Protein AF-A0A9J7KEQ2-F1 (afdb_monomer_lite)

Secondary structure (DSSP, 8-state):
-----EETTEEEEEEE-SS-SEEEEEE-TT---S---S-SS-----SSSEEEEEE-TT-GGGGSEEEEEEEE-TTS-EEEEEEEE--SS-SEEES-SEEEE-TT--EEEEEEESS-TT--EEEEETTEE-GGG-S-SEEEE-S--GGG-EEEEEEETT-GGG---EEEEEEE-SS-TTEESTTS-EEPP---TT-EE-TTT--EEPPTTEESTTS-EE--

pLDDT: mean 79.12, std 17.25, range [32.72, 96.75]

Structure (mmCIF, N/CA/C/O backbone):
data_AF-A0A9J7KEQ2-F1
#
_entry.id   AF-A0A9J7KEQ2-F1
#
loop_
_atom_site.group_PDB
_atom_site.id
_atom_site.type_symbol
_atom_site.label_atom_id
_atom_site.label_alt_id
_atom_site.label_comp_id
_atom_site.label_asym_id
_atom_site.label_entity_id
_atom_site.label_seq_id
_atom_site.pdbx_PDB_ins_code
_atom_site.Cartn_x
_atom_site.Cartn_y
_atom_site.Cartn_z
_atom_site.occupancy
_atom_site.B_iso_or_equiv
_atom_site.auth_seq_id
_atom_site.auth_comp_id
_atom_site.auth_asym_id
_atom_site.auth_atom_id
_atom_site.pdbx_PDB_model_num
ATOM 1 N N . MET A 1 1 ? 16.804 2.401 -1.791 1.00 32.72 1 MET A N 1
ATOM 2 C CA . MET A 1 1 ? 16.324 1.378 -0.828 1.00 32.72 1 MET A CA 1
ATOM 3 C C . MET A 1 1 ? 15.745 2.111 0.371 1.00 32.72 1 MET A C 1
ATOM 5 O O . MET A 1 1 ? 16.488 2.842 1.000 1.00 32.72 1 MET A O 1
ATOM 9 N N . PHE A 1 2 ? 14.451 1.981 0.668 1.00 40.22 2 PHE A N 1
ATOM 10 C CA . PHE A 1 2 ? 13.822 2.678 1.800 1.00 40.22 2 PHE A CA 1
ATOM 11 C C . PHE A 1 2 ? 13.773 1.744 3.014 1.00 40.22 2 PHE A C 1
ATOM 13 O O . PHE A 1 2 ? 13.322 0.608 2.883 1.00 40.22 2 PHE A O 1
ATOM 20 N N . GLN A 1 3 ? 14.240 2.197 4.180 1.00 38.09 3 GLN A N 1
ATOM 21 C CA . GLN A 1 3 ? 14.295 1.380 5.396 1.00 38.09 3 GLN A CA 1
ATOM 22 C C . GLN A 1 3 ? 13.557 2.070 6.548 1.00 38.09 3 GLN A C 1
ATOM 24 O O . GLN A 1 3 ? 13.901 3.178 6.954 1.00 38.09 3 GLN A O 1
ATOM 29 N N . PHE A 1 4 ? 12.559 1.386 7.108 1.00 41.69 4 PHE A N 1
ATOM 30 C CA . PHE A 1 4 ? 11.863 1.803 8.325 1.00 41.69 4 PHE A CA 1
ATOM 31 C C . PHE A 1 4 ? 12.481 1.081 9.530 1.00 41.69 4 PHE A C 1
ATOM 33 O O . PHE A 1 4 ? 12.683 -0.128 9.475 1.00 41.69 4 PHE A O 1
ATOM 40 N N . SER A 1 5 ? 12.772 1.801 10.617 1.00 34.31 5 SER A N 1
ATOM 41 C CA . SER A 1 5 ? 13.297 1.226 11.865 1.00 34.31 5 SER A CA 1
ATOM 42 C C . SER A 1 5 ? 12.405 1.631 13.039 1.00 34.31 5 SER A C 1
ATOM 44 O O . SER A 1 5 ? 11.966 2.779 13.114 1.00 34.31 5 SER A O 1
ATOM 46 N N . VAL A 1 6 ? 12.101 0.685 13.930 1.00 39.41 6 VAL A N 1
ATOM 47 C CA . VAL A 1 6 ? 11.299 0.892 15.146 1.00 39.41 6 VAL A CA 1
ATOM 48 C C . VAL A 1 6 ? 12.217 0.682 16.348 1.00 39.41 6 VAL A C 1
ATOM 50 O O . VAL A 1 6 ? 12.905 -0.334 16.415 1.00 39.41 6 VAL A O 1
ATOM 53 N N . LYS A 1 7 ? 12.238 1.633 17.289 1.00 35.69 7 LYS A N 1
ATOM 54 C CA . LYS A 1 7 ? 12.936 1.509 18.577 1.00 35.69 7 LYS A CA 1
ATOM 55 C C . LYS A 1 7 ? 11.920 1.742 19.701 1.00 35.69 7 LYS A C 1
ATOM 57 O O . LYS A 1 7 ? 11.075 2.621 19.585 1.00 35.69 7 LYS A O 1
ATOM 62 N N . GLU A 1 8 ? 11.972 0.948 20.764 1.00 46.97 8 GLU A N 1
ATOM 63 C CA . GLU A 1 8 ? 10.872 0.734 21.730 1.00 46.97 8 GLU A CA 1
ATOM 64 C C . GLU A 1 8 ? 10.451 1.910 22.646 1.00 46.97 8 GLU A C 1
ATOM 66 O O . GLU A 1 8 ? 9.690 1.702 23.579 1.00 46.97 8 GLU A O 1
ATOM 71 N N . GLU A 1 9 ? 10.804 3.165 22.358 1.00 51.41 9 GLU A N 1
ATOM 72 C CA . GLU A 1 9 ? 10.204 4.337 23.042 1.00 51.41 9 GLU A CA 1
ATOM 73 C C . GLU A 1 9 ? 9.768 5.460 22.080 1.00 51.41 9 GLU A C 1
ATOM 75 O O . GLU A 1 9 ? 9.108 6.426 22.473 1.00 51.41 9 GLU A O 1
ATOM 80 N N . PHE A 1 10 ? 10.096 5.329 20.792 1.00 58.88 10 PHE A N 1
ATOM 81 C CA . PHE A 1 10 ? 9.801 6.302 19.744 1.00 58.88 10 PHE A CA 1
ATOM 82 C C . PHE A 1 10 ? 9.756 5.596 18.387 1.00 58.88 10 PHE A C 1
ATOM 84 O O . PHE A 1 10 ? 10.669 4.875 17.989 1.00 58.88 10 PHE A O 1
ATOM 91 N N . THR A 1 11 ? 8.689 5.823 17.625 1.00 68.56 11 THR A N 1
ATOM 92 C CA . THR A 1 11 ? 8.673 5.371 16.230 1.00 68.56 11 THR A CA 1
ATOM 93 C C . THR A 1 11 ? 9.403 6.402 15.384 1.00 68.56 11 THR A C 1
ATOM 95 O O . THR A 1 11 ? 9.176 7.601 15.537 1.00 68.56 11 THR A O 1
ATOM 98 N N . GLN A 1 12 ? 10.256 5.946 14.469 1.00 71.75 12 GLN A N 1
ATOM 99 C CA . GLN A 1 12 ? 10.884 6.809 13.477 1.00 71.75 12 GLN A CA 1
ATOM 100 C C . GLN A 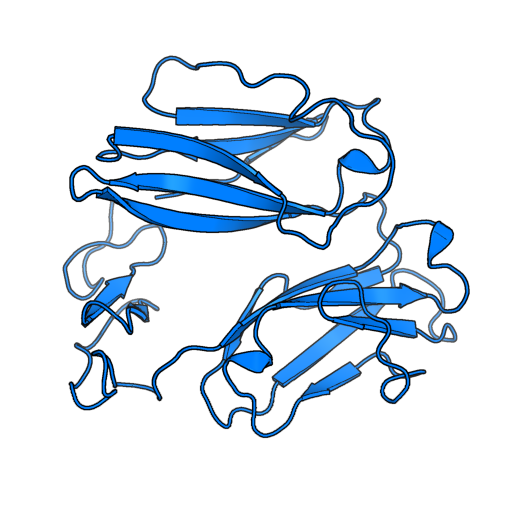1 12 ? 10.614 6.295 12.064 1.00 71.75 12 GLN A C 1
ATOM 102 O O . GLN A 1 12 ? 10.428 5.099 11.820 1.00 71.75 12 GLN A O 1
ATOM 107 N N . MET A 1 13 ? 10.578 7.218 11.115 1.00 74.94 13 MET A N 1
ATOM 108 C CA . MET A 1 13 ? 10.550 6.920 9.692 1.00 74.94 13 MET A CA 1
ATOM 109 C C . MET A 1 13 ? 11.746 7.589 9.043 1.00 74.94 13 MET A C 1
ATOM 111 O O . MET A 1 13 ? 11.893 8.803 9.137 1.00 74.94 13 MET A O 1
ATOM 115 N N . LYS A 1 14 ? 12.589 6.793 8.386 1.00 77.00 14 LYS A N 1
ATOM 116 C CA . LYS A 1 14 ? 13.761 7.275 7.665 1.00 77.00 14 LYS A CA 1
ATOM 117 C C . LYS A 1 14 ? 13.538 7.086 6.173 1.00 77.00 14 LYS A C 1
ATOM 119 O O . LYS A 1 14 ? 13.141 6.011 5.730 1.00 77.00 14 LYS A O 1
ATOM 124 N N . CYS A 1 15 ? 13.783 8.141 5.415 1.00 77.06 15 CYS A N 1
ATOM 125 C CA . CYS A 1 15 ? 13.775 8.113 3.968 1.00 77.06 15 CYS A CA 1
ATOM 126 C C . CYS A 1 15 ? 15.178 8.419 3.475 1.00 77.06 15 CYS A C 1
ATOM 128 O O . CYS A 1 15 ? 15.789 9.388 3.920 1.00 77.06 15 CYS A O 1
ATOM 130 N N . VAL A 1 16 ? 15.686 7.566 2.594 1.00 79.38 16 VAL A N 1
ATOM 131 C CA . VAL A 1 16 ? 17.030 7.678 2.033 1.00 79.38 16 VAL A CA 1
ATOM 132 C C . VAL A 1 16 ? 16.954 7.489 0.532 1.00 79.38 16 VAL A C 1
ATOM 134 O O . VAL A 1 16 ? 16.179 6.662 0.040 1.00 79.38 16 VAL A O 1
ATOM 137 N N . SER A 1 17 ? 17.786 8.233 -0.179 1.00 79.25 17 SER A N 1
ATOM 138 C CA . SER A 1 17 ? 18.029 8.035 -1.599 1.00 79.25 17 SER A CA 1
ATOM 139 C C . SER A 1 17 ? 19.526 8.128 -1.879 1.00 79.25 17 SER A C 1
ATOM 141 O O . SER A 1 17 ? 20.251 8.761 -1.120 1.00 79.25 17 SER A O 1
ATOM 143 N N . GLY A 1 18 ? 19.987 7.440 -2.923 1.00 76.12 18 GLY A N 1
ATOM 144 C CA . GLY A 1 18 ? 21.376 7.530 -3.387 1.00 76.12 18 GLY A CA 1
ATOM 145 C C . GLY A 1 18 ? 21.559 8.484 -4.568 1.00 76.12 18 GLY A C 1
ATOM 146 O O . GLY A 1 18 ? 22.688 8.782 -4.937 1.00 76.12 18 GLY A O 1
ATOM 147 N N . ASP A 1 19 ? 20.461 8.918 -5.183 1.00 81.44 19 ASP A N 1
ATOM 148 C CA . ASP A 1 19 ? 20.442 9.567 -6.495 1.00 81.44 19 ASP A CA 1
ATOM 149 C C . ASP A 1 19 ? 19.343 10.634 -6.645 1.00 81.44 19 ASP A C 1
ATOM 151 O O . ASP A 1 19 ? 19.315 11.344 -7.651 1.00 81.44 19 ASP A O 1
ATOM 155 N N . ALA A 1 20 ? 18.446 10.788 -5.666 1.00 82.38 20 ALA A N 1
ATOM 156 C CA . ALA A 1 20 ? 17.386 11.793 -5.724 1.00 82.38 20 ALA A CA 1
ATOM 157 C C . ALA A 1 20 ? 17.930 13.216 -5.534 1.00 82.38 20 ALA A C 1
ATOM 159 O O . ALA A 1 20 ? 18.766 13.475 -4.673 1.00 82.38 20 ALA A O 1
ATOM 160 N N . SER A 1 21 ? 17.381 14.162 -6.296 1.00 84.56 21 SER A N 1
ATOM 161 C CA . SER A 1 21 ? 17.665 15.595 -6.174 1.00 84.56 21 SER A CA 1
ATOM 162 C C . SER A 1 21 ? 17.003 16.227 -4.950 1.00 84.56 21 SER A C 1
ATOM 164 O O . SER A 1 21 ? 17.504 17.211 -4.412 1.00 84.56 21 SER A O 1
ATOM 166 N N . SER A 1 22 ? 15.867 15.688 -4.506 1.00 83.25 22 SER A N 1
ATOM 167 C CA . SER A 1 22 ? 15.229 16.103 -3.259 1.00 83.25 22 SER A CA 1
ATOM 168 C C . SER A 1 22 ? 14.407 14.977 -2.644 1.00 83.25 22 SER A C 1
ATOM 170 O O . SER A 1 22 ? 13.938 14.069 -3.333 1.00 83.25 22 SER A O 1
ATOM 172 N N . LEU A 1 23 ? 14.234 15.059 -1.326 1.00 81.94 23 LEU A N 1
ATOM 173 C CA . LEU A 1 23 ? 13.358 14.197 -0.544 1.00 81.94 23 LEU A CA 1
ATOM 174 C C . LEU A 1 23 ? 12.321 15.056 0.177 1.00 81.94 23 LEU A C 1
ATOM 176 O O . LEU A 1 23 ? 12.628 16.161 0.634 1.00 81.94 23 LEU A O 1
ATOM 180 N N . SER A 1 24 ? 11.104 14.541 0.304 1.00 79.12 24 SER A N 1
ATOM 181 C CA . SER A 1 24 ? 10.053 15.143 1.118 1.00 79.12 24 SER A CA 1
ATOM 182 C C . SER A 1 24 ? 9.246 14.078 1.850 1.00 79.12 24 SER A C 1
ATOM 184 O O . SER A 1 24 ? 9.139 12.933 1.410 1.00 79.12 24 SER A O 1
ATOM 186 N N . PHE A 1 25 ? 8.664 14.461 2.982 1.00 76.12 25 PHE A N 1
ATOM 187 C CA . PHE A 1 25 ? 7.713 13.639 3.721 1.00 76.12 25 PHE A CA 1
ATOM 188 C C . PHE A 1 25 ? 6.325 14.258 3.676 1.00 76.12 25 PHE A C 1
ATOM 190 O O . PHE A 1 25 ? 6.168 15.467 3.839 1.00 76.12 25 PHE A O 1
ATOM 197 N N . GLY A 1 26 ? 5.317 13.403 3.544 1.00 73.56 26 GLY A N 1
ATOM 198 C CA . GLY A 1 26 ? 3.918 13.791 3.612 1.00 73.56 26 GLY A CA 1
ATOM 199 C C . GLY A 1 26 ? 3.036 12.678 4.166 1.00 73.56 26 GLY A C 1
ATOM 200 O O . GLY A 1 26 ? 3.503 11.606 4.559 1.00 73.56 26 GLY A O 1
ATOM 201 N N . ALA A 1 27 ? 1.737 12.947 4.194 1.00 71.19 27 ALA A N 1
ATOM 202 C CA . ALA A 1 27 ? 0.689 11.979 4.491 1.00 71.19 27 ALA A CA 1
ATOM 203 C C . ALA A 1 27 ? -0.273 11.915 3.296 1.00 71.19 27 ALA A C 1
ATOM 205 O O . ALA A 1 27 ? -0.453 12.915 2.599 1.00 71.19 27 ALA A O 1
ATOM 206 N N . ASN A 1 28 ? -0.846 10.744 3.003 1.00 63.16 28 ASN A N 1
ATOM 207 C CA . ASN A 1 28 ? -1.820 10.632 1.909 1.00 63.16 28 ASN A CA 1
ATOM 208 C C . ASN A 1 28 ? -3.145 11.302 2.316 1.00 63.16 28 ASN A C 1
ATOM 210 O O . ASN A 1 28 ? -3.642 11.054 3.404 1.00 63.16 28 ASN A O 1
ATOM 214 N N . GLU A 1 29 ? -3.760 12.102 1.447 1.00 53.25 29 GLU A N 1
ATOM 215 C CA . GLU A 1 29 ? -5.170 12.507 1.597 1.00 53.25 29 GLU A CA 1
ATOM 216 C C . GLU A 1 29 ? -6.078 11.328 1.163 1.00 53.25 29 GLU A C 1
ATOM 218 O O . GLU A 1 29 ? -5.674 10.563 0.281 1.00 53.25 29 GLU A O 1
ATOM 223 N N . PRO A 1 30 ? -7.265 11.103 1.767 1.00 48.03 30 PRO A N 1
ATOM 224 C CA . PRO A 1 30 ? -8.036 11.991 2.640 1.00 48.03 30 PRO A CA 1
ATOM 225 C C . PRO A 1 30 ? -7.805 11.744 4.142 1.00 48.03 30 PRO A C 1
ATOM 227 O O . PRO A 1 30 ? -8.709 11.957 4.950 1.00 48.03 30 PRO A O 1
ATOM 230 N N . PHE A 1 31 ? -6.615 11.281 4.546 1.00 51.03 31 PHE A N 1
ATOM 231 C CA . PHE A 1 31 ? -6.252 11.085 5.955 1.00 51.03 31 PHE A CA 1
ATOM 232 C C . PHE A 1 31 ? -6.022 12.421 6.683 1.00 51.03 31 PHE A C 1
ATOM 234 O O . PHE A 1 31 ? -4.974 12.645 7.281 1.00 51.03 31 PHE A O 1
ATOM 241 N N . ARG A 1 32 ? -7.021 13.309 6.696 1.00 42.72 32 ARG A N 1
ATOM 242 C CA . ARG A 1 32 ? -7.172 14.281 7.779 1.00 42.72 32 ARG A CA 1
ATOM 243 C C . ARG A 1 32 ? -7.938 13.614 8.911 1.00 42.72 32 ARG A C 1
ATOM 245 O O . ARG A 1 32 ? -9.165 13.600 8.910 1.00 42.72 32 ARG A O 1
ATOM 252 N N . TYR A 1 33 ? -7.220 13.140 9.919 1.00 43.12 33 TYR A N 1
ATOM 253 C CA . TYR A 1 33 ? -7.768 13.127 11.275 1.00 43.12 33 TYR A CA 1
ATOM 254 C C . TYR A 1 33 ? -7.218 14.369 12.021 1.00 43.12 33 TYR A C 1
ATOM 256 O O . TYR A 1 33 ? -6.134 14.846 11.694 1.00 43.12 33 TYR A O 1
ATOM 264 N N . PRO A 1 34 ? -8.035 15.022 12.870 1.00 35.56 34 PRO A N 1
ATOM 265 C CA . PRO A 1 34 ? -8.140 16.483 12.941 1.00 35.56 34 PRO A CA 1
ATOM 266 C C . PRO A 1 34 ? -6.994 17.193 13.679 1.00 35.56 34 PRO A C 1
ATOM 268 O O . PRO A 1 34 ? -6.462 16.681 14.654 1.00 35.56 34 PRO A O 1
ATOM 271 N N . SER A 1 35 ? -6.736 18.432 13.233 1.00 32.91 35 SER A N 1
ATOM 272 C CA . SER A 1 35 ? -5.902 19.487 13.841 1.00 32.91 35 SER A CA 1
ATOM 273 C C . SER A 1 35 ? -4.402 19.221 13.996 1.00 32.91 35 SER A C 1
ATOM 275 O O . SER A 1 35 ? -3.856 19.397 15.079 1.00 32.91 35 SER A O 1
ATOM 277 N N . ALA A 1 36 ? -3.700 18.942 12.902 1.00 36.53 36 ALA A N 1
ATOM 278 C CA . ALA A 1 36 ? -2.275 19.241 12.832 1.00 36.53 36 ALA A CA 1
ATOM 279 C C . ALA A 1 36 ? -2.057 20.388 11.837 1.00 36.53 36 ALA A C 1
ATOM 281 O O . ALA A 1 36 ? -1.829 20.198 10.648 1.00 36.53 36 ALA A O 1
ATOM 282 N N . SER A 1 37 ? -2.112 21.615 12.351 1.00 36.22 37 SER A N 1
ATOM 283 C CA . SER A 1 37 ? -1.465 22.791 11.753 1.00 36.22 37 SER A CA 1
ATOM 284 C C . SER A 1 37 ? 0.069 22.688 11.773 1.00 36.22 37 SER A C 1
ATOM 286 O O . SER A 1 37 ? 0.763 23.636 11.415 1.00 36.22 37 SER A O 1
ATOM 288 N N . PHE A 1 38 ? 0.609 21.540 12.183 1.00 38.44 38 PHE A N 1
ATOM 289 C CA . PHE A 1 38 ? 2.027 21.278 12.306 1.00 38.44 38 PHE A CA 1
ATOM 290 C C . PHE A 1 38 ? 2.334 19.966 11.593 1.00 38.44 38 PHE A C 1
ATOM 292 O O . PHE A 1 38 ? 1.762 18.929 11.912 1.00 38.44 38 PHE A O 1
ATOM 299 N N . GLY A 1 39 ? 3.215 20.033 10.595 1.00 43.50 39 GLY A N 1
ATOM 300 C CA . GLY A 1 39 ? 3.776 18.860 9.934 1.00 43.50 39 GLY A CA 1
ATOM 301 C C . GLY A 1 39 ? 4.552 17.950 10.904 1.00 43.50 39 GLY A C 1
ATOM 302 O O . GLY A 1 39 ? 4.482 18.131 12.122 1.00 43.50 39 GLY A O 1
ATOM 303 N N . PRO A 1 40 ? 5.315 16.965 10.395 1.00 47.00 40 PRO A N 1
ATOM 304 C CA . PRO A 1 40 ? 6.148 16.098 11.231 1.00 47.00 40 PRO A CA 1
ATOM 305 C C . PRO A 1 40 ? 6.930 16.907 12.279 1.00 47.00 40 PRO A C 1
ATOM 307 O O . PRO A 1 40 ? 7.606 17.880 11.949 1.00 47.00 40 PRO A O 1
ATOM 310 N N . THR A 1 41 ? 6.819 16.508 13.550 1.00 51.31 41 THR A N 1
ATOM 311 C CA . THR A 1 41 ? 7.144 17.345 14.723 1.00 51.31 41 THR A CA 1
ATOM 312 C C . THR A 1 41 ? 8.625 17.747 14.813 1.00 51.31 41 THR A C 1
ATOM 314 O O . THR A 1 41 ? 8.964 18.690 15.521 1.00 51.31 41 THR A O 1
ATOM 317 N N . ALA A 1 42 ? 9.510 17.067 14.076 1.00 45.38 42 ALA A N 1
ATOM 318 C CA . ALA A 1 42 ? 10.834 17.564 13.706 1.00 45.38 42 ALA A CA 1
ATOM 319 C C . ALA A 1 42 ? 11.409 16.732 12.546 1.00 45.38 42 ALA A C 1
ATOM 321 O O . ALA A 1 42 ? 11.717 15.553 12.735 1.00 45.38 42 ALA A O 1
ATOM 322 N N . ILE A 1 43 ? 11.610 17.342 11.372 1.00 50.75 43 ILE A N 1
ATOM 323 C CA . ILE A 1 43 ? 12.508 16.792 10.345 1.00 50.75 43 ILE A CA 1
ATOM 324 C C . ILE A 1 43 ? 13.927 17.195 10.739 1.00 50.75 43 ILE A C 1
ATOM 326 O O . ILE A 1 43 ? 14.252 18.381 10.742 1.00 50.75 43 ILE A O 1
ATOM 330 N N . ARG A 1 44 ? 14.767 16.228 11.119 1.00 47.59 44 ARG A N 1
ATOM 331 C CA . ARG A 1 44 ? 16.180 16.486 11.437 1.00 47.59 44 ARG A CA 1
ATOM 332 C C . ARG A 1 44 ? 17.072 15.931 10.323 1.00 47.59 44 ARG A C 1
ATOM 334 O O . ARG A 1 44 ? 16.902 14.758 9.987 1.00 47.59 44 ARG A O 1
ATOM 341 N N . PRO A 1 45 ? 18.005 16.723 9.767 1.00 45.03 45 PRO A N 1
ATOM 342 C CA . PRO A 1 45 ? 19.046 16.182 8.904 1.00 45.03 45 PRO A CA 1
ATOM 343 C C . PRO A 1 45 ? 20.007 15.320 9.739 1.00 45.03 45 PRO A C 1
ATOM 345 O O . PRO A 1 45 ? 20.479 15.749 10.792 1.00 45.03 45 PRO A O 1
ATOM 348 N N . GLU A 1 46 ? 20.273 14.094 9.287 1.00 46.66 46 GLU A N 1
ATOM 349 C CA . GLU A 1 46 ? 21.407 13.279 9.746 1.00 46.66 46 GLU A CA 1
ATOM 350 C C . GLU A 1 46 ? 22.547 13.359 8.717 1.00 46.66 46 GLU A C 1
ATOM 352 O O . GLU A 1 46 ? 22.369 13.888 7.627 1.00 46.66 46 GLU A O 1
ATOM 357 N N . SER A 1 47 ? 23.727 12.842 9.062 1.00 39.25 47 SER A N 1
ATOM 358 C CA . SER A 1 47 ? 24.996 12.938 8.319 1.00 39.25 47 SER A CA 1
ATOM 359 C C . SER A 1 47 ? 25.069 12.202 6.958 1.00 39.25 47 SER A C 1
ATOM 361 O O . SER A 1 47 ? 26.165 11.878 6.510 1.00 39.25 47 SER A O 1
ATOM 363 N N . TRP A 1 48 ? 23.930 11.932 6.306 1.00 50.75 48 TRP A N 1
ATOM 364 C CA . TRP A 1 48 ? 23.786 11.259 5.000 1.00 50.75 48 TRP A CA 1
ATOM 365 C C . TRP A 1 48 ? 22.553 11.814 4.251 1.00 50.75 48 TRP A C 1
ATOM 367 O O . TRP A 1 48 ? 21.672 12.377 4.901 1.00 50.75 48 TRP A O 1
ATOM 377 N N . ASP A 1 49 ? 22.442 11.600 2.929 1.00 53.44 49 ASP A N 1
ATOM 378 C CA . ASP A 1 49 ? 21.369 12.115 2.042 1.00 53.44 49 ASP A CA 1
ATOM 379 C C . ASP A 1 49 ? 19.968 11.521 2.333 1.00 53.44 49 ASP A C 1
ATOM 381 O O . ASP A 1 49 ? 19.399 10.724 1.581 1.00 53.44 49 ASP A O 1
ATOM 385 N N . GLY A 1 50 ? 19.390 11.883 3.478 1.00 60.91 50 GLY A N 1
ATOM 386 C CA . GLY A 1 50 ? 18.097 11.394 3.937 1.00 60.91 50 GLY A CA 1
ATOM 387 C C . GLY A 1 50 ? 17.326 12.400 4.787 1.00 60.91 50 GLY A C 1
ATOM 388 O O . GLY A 1 50 ? 17.886 13.323 5.374 1.00 60.91 50 GLY A O 1
ATOM 389 N N . GLN A 1 51 ? 16.015 12.186 4.890 1.00 65.50 51 GLN A N 1
ATOM 390 C CA . GLN A 1 51 ? 15.141 12.891 5.830 1.00 65.50 51 GLN A CA 1
ATOM 391 C C . GLN A 1 51 ? 14.578 11.897 6.853 1.00 65.50 51 GLN A C 1
ATOM 393 O O . GLN A 1 51 ? 14.393 10.711 6.553 1.00 65.50 51 GLN A O 1
ATOM 398 N N . MET A 1 52 ? 14.279 12.370 8.063 1.00 66.81 52 MET A N 1
ATOM 399 C CA . MET A 1 52 ? 13.676 11.546 9.113 1.00 66.81 52 MET A CA 1
ATOM 400 C C . MET A 1 52 ? 12.495 12.228 9.787 1.00 66.81 52 MET A C 1
ATOM 402 O O . MET A 1 52 ? 12.527 13.430 10.025 1.00 66.81 52 MET A O 1
ATOM 406 N N . VAL A 1 53 ? 11.495 11.429 10.157 1.00 68.69 53 VAL A N 1
ATOM 407 C CA . VAL A 1 53 ? 10.330 11.834 10.950 1.00 68.69 53 VAL A CA 1
ATOM 408 C C . VAL A 1 53 ? 10.311 11.057 12.262 1.00 68.69 53 VAL A C 1
ATOM 410 O O . VAL A 1 53 ? 10.477 9.836 12.265 1.00 68.69 53 VAL A O 1
ATOM 413 N N . TRP A 1 54 ? 10.074 11.769 13.363 1.00 65.25 54 TRP A N 1
ATOM 414 C CA . TRP A 1 54 ? 10.009 11.222 14.718 1.00 65.25 54 TRP A CA 1
ATOM 415 C C . TRP A 1 54 ? 8.594 11.312 15.287 1.00 65.25 54 TRP A C 1
ATOM 417 O O . TRP A 1 54 ? 7.954 12.358 15.203 1.00 65.25 54 TRP A O 1
ATOM 427 N N . PHE A 1 55 ? 8.142 10.233 15.926 1.00 66.88 55 PHE A N 1
ATOM 428 C CA . PHE A 1 55 ? 6.877 10.164 16.653 1.00 66.88 55 PHE A CA 1
ATOM 429 C C . PHE A 1 55 ? 7.157 10.051 18.160 1.00 66.88 55 PHE A C 1
ATOM 431 O O . PHE A 1 55 ? 7.565 8.995 18.648 1.00 66.88 55 PHE A O 1
ATOM 438 N N . PHE A 1 56 ? 6.943 11.143 18.902 1.00 59.69 56 PHE A N 1
ATOM 439 C CA . PHE A 1 56 ? 7.223 11.233 20.344 1.00 59.69 56 PHE A CA 1
ATOM 440 C C . PHE A 1 56 ? 6.084 10.684 21.211 1.00 59.69 56 PHE A C 1
ATOM 442 O O . PHE A 1 56 ? 4.932 10.664 20.787 1.00 59.69 56 PHE A O 1
ATOM 449 N N . ALA A 1 57 ? 6.369 10.311 22.465 1.00 57.09 57 ALA A N 1
ATOM 450 C CA . ALA A 1 57 ? 5.387 9.765 23.411 1.00 57.09 57 ALA A CA 1
ATOM 451 C C . ALA A 1 57 ? 4.090 10.604 23.532 1.00 57.09 57 ALA A C 1
ATOM 453 O O . ALA A 1 57 ? 3.011 10.016 23.568 1.00 57.09 57 ALA A O 1
A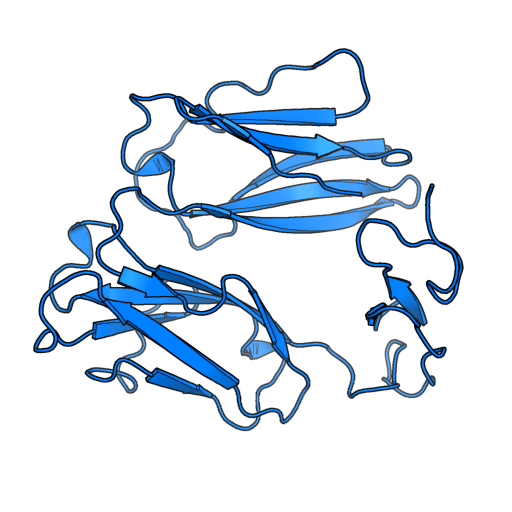TOM 454 N N . GLY A 1 58 ? 4.168 11.940 23.447 1.00 55.47 58 GLY A N 1
ATOM 455 C CA . GLY A 1 58 ? 3.023 12.862 23.535 1.00 55.47 58 GLY A CA 1
ATOM 456 C C . GLY A 1 58 ? 2.245 13.148 22.239 1.00 55.47 58 GLY A C 1
ATOM 457 O O . GLY A 1 58 ? 1.272 13.887 22.293 1.00 55.47 58 GLY A O 1
ATOM 458 N N . ALA A 1 59 ? 2.620 12.575 21.089 1.00 54.75 59 ALA A N 1
ATOM 459 C CA . ALA A 1 59 ? 1.988 12.873 19.791 1.00 54.75 59 ALA A CA 1
ATOM 460 C C . ALA A 1 59 ? 0.579 12.257 19.588 1.00 54.75 59 ALA A C 1
ATOM 462 O O . ALA A 1 59 ? 0.091 12.195 18.468 1.00 54.75 59 ALA A O 1
ATOM 463 N N . GLY A 1 60 ? -0.063 11.749 20.647 1.00 60.78 60 GLY A N 1
ATOM 464 C CA . GLY A 1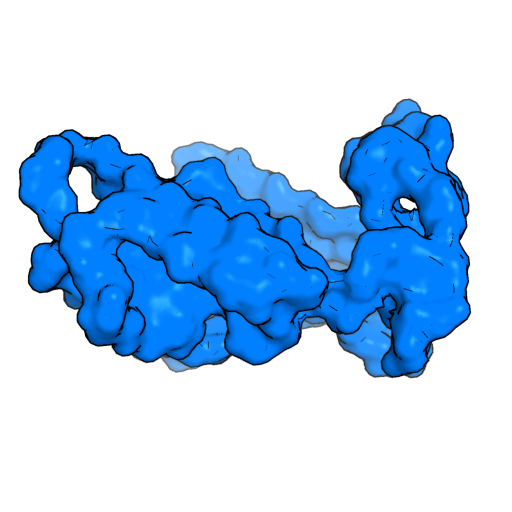 60 ? -1.461 11.296 20.612 1.00 60.78 60 GLY A CA 1
ATOM 465 C C . GLY A 1 60 ? -1.817 10.344 19.457 1.00 60.78 60 GLY A C 1
ATOM 466 O O . GLY A 1 60 ? -1.052 9.437 19.121 1.00 60.78 60 GLY A O 1
ATOM 467 N N . ALA A 1 61 ? -2.998 10.556 18.866 1.00 54.19 61 ALA A N 1
ATOM 468 C CA . ALA A 1 61 ? -3.498 9.803 17.712 1.00 54.19 61 ALA A CA 1
ATOM 469 C C . ALA A 1 61 ? -2.757 10.132 16.398 1.00 54.19 61 ALA A C 1
ATOM 471 O O . ALA A 1 61 ? -2.908 9.402 15.422 1.00 54.19 61 ALA A O 1
ATOM 472 N N . ASP A 1 62 ? -1.900 11.159 16.385 1.00 59.19 62 ASP A N 1
ATOM 473 C CA . ASP A 1 62 ? -1.158 11.626 15.200 1.00 59.19 62 ASP A CA 1
ATOM 474 C C . ASP A 1 62 ? -0.027 10.661 14.791 1.00 59.19 62 ASP A C 1
ATOM 476 O O . ASP A 1 62 ? 0.641 10.833 13.773 1.00 59.19 62 ASP A O 1
ATOM 480 N N . LYS A 1 63 ? 0.192 9.609 15.590 1.00 64.12 63 LYS A N 1
ATOM 481 C CA . LYS A 1 63 ? 1.124 8.507 15.308 1.00 64.12 63 LYS A CA 1
ATOM 482 C C . LYS A 1 63 ? 0.554 7.462 14.353 1.00 64.12 63 LYS A C 1
ATOM 484 O O . LYS A 1 63 ? 1.307 6.600 13.904 1.00 64.12 63 LYS A O 1
ATOM 489 N N . ALA A 1 64 ? -0.752 7.483 14.096 1.00 73.62 64 ALA A N 1
ATOM 490 C CA . ALA A 1 64 ? -1.425 6.512 13.247 1.00 73.62 64 ALA A CA 1
ATOM 491 C C . ALA A 1 64 ? -1.890 7.164 11.942 1.00 73.62 64 ALA A C 1
ATOM 493 O O . ALA A 1 64 ? -2.453 8.253 11.942 1.00 73.62 64 ALA A O 1
ATOM 494 N N . GLY A 1 65 ? -1.645 6.496 10.820 1.00 75.00 65 GLY A N 1
ATOM 495 C CA . GLY A 1 65 ? -1.980 7.008 9.499 1.00 75.00 65 GLY A CA 1
ATOM 496 C C . GLY A 1 65 ? -1.111 6.422 8.396 1.00 75.00 65 GLY A C 1
ATOM 497 O O . GLY A 1 65 ? -0.267 5.549 8.624 1.00 75.00 65 GLY A O 1
ATOM 498 N N . VAL A 1 66 ? -1.330 6.920 7.181 1.00 76.56 66 VAL A N 1
ATOM 499 C CA . VAL A 1 66 ? -0.537 6.566 6.003 1.00 76.56 66 VAL A CA 1
ATOM 500 C C . VAL A 1 66 ? 0.397 7.709 5.665 1.00 76.56 66 VAL A C 1
ATOM 502 O O . VAL A 1 66 ? -0.025 8.783 5.237 1.00 76.56 66 VAL A O 1
ATOM 505 N N . PHE A 1 67 ? 1.679 7.441 5.824 1.00 78.19 67 PHE A N 1
ATOM 506 C CA . PHE A 1 67 ? 2.752 8.383 5.574 1.00 78.19 67 PHE A CA 1
ATOM 507 C C . PHE A 1 67 ? 3.444 8.018 4.273 1.00 78.19 67 PHE A C 1
ATOM 509 O O . PHE A 1 67 ? 3.524 6.842 3.922 1.00 78.19 67 PHE A O 1
ATOM 516 N N . HIS A 1 68 ? 3.981 8.999 3.565 1.00 79.19 68 HIS A N 1
ATOM 517 C CA . HIS A 1 68 ? 4.810 8.759 2.397 1.00 79.19 68 HIS A CA 1
ATOM 518 C C . HIS A 1 68 ? 6.100 9.563 2.458 1.00 79.19 68 HIS A C 1
ATOM 520 O O . HIS A 1 68 ? 6.149 10.654 3.023 1.00 79.19 68 HIS A O 1
ATOM 526 N N . CYS A 1 69 ? 7.135 9.006 1.844 1.00 82.62 69 CYS A N 1
ATOM 527 C CA . CYS A 1 69 ? 8.269 9.778 1.381 1.00 82.62 69 CYS A CA 1
ATOM 528 C C . CYS A 1 69 ? 8.184 9.911 -0.136 1.00 82.62 69 CYS A C 1
ATOM 530 O O . CYS A 1 69 ? 7.927 8.914 -0.816 1.00 82.62 69 CYS A O 1
ATOM 532 N N . ALA A 1 70 ? 8.393 11.118 -0.647 1.00 84.25 70 ALA A N 1
ATOM 533 C CA . ALA A 1 70 ? 8.558 11.377 -2.065 1.00 84.25 70 ALA A CA 1
ATOM 534 C C . ALA A 1 70 ? 10.017 11.732 -2.362 1.00 84.25 70 ALA A C 1
ATOM 536 O O . ALA A 1 70 ? 10.655 12.465 -1.607 1.00 84.25 70 ALA A O 1
ATOM 537 N N . ALA A 1 71 ? 10.532 11.208 -3.464 1.00 87.19 71 ALA A N 1
ATOM 538 C CA . ALA A 1 71 ? 11.845 11.513 -3.997 1.00 87.19 71 ALA A CA 1
ATOM 539 C C . ALA A 1 71 ? 11.678 12.103 -5.396 1.00 87.19 71 ALA A C 1
ATOM 541 O O . ALA A 1 71 ? 11.001 11.504 -6.229 1.00 87.19 71 ALA A O 1
ATOM 542 N N . VAL A 1 72 ? 12.286 13.258 -5.659 1.00 88.50 72 VAL A N 1
ATOM 543 C CA . VAL A 1 72 ? 12.367 13.809 -7.016 1.00 88.50 72 VAL A CA 1
ATOM 544 C C . VAL A 1 72 ? 13.711 13.412 -7.600 1.00 88.50 72 VAL A C 1
ATOM 546 O O . VAL A 1 72 ? 14.757 13.783 -7.068 1.00 88.50 72 VAL A O 1
ATOM 549 N N . MET A 1 73 ? 13.684 12.636 -8.674 1.00 85.19 73 MET A N 1
ATOM 550 C CA . MET A 1 73 ? 14.874 12.184 -9.390 1.00 85.19 73 MET A CA 1
ATOM 551 C C . MET A 1 73 ? 15.446 13.314 -10.263 1.00 85.19 73 MET A C 1
ATOM 553 O O . MET A 1 73 ? 14.704 14.230 -10.623 1.00 85.19 73 MET A O 1
ATOM 557 N N . PRO A 1 74 ? 16.722 13.247 -10.692 1.00 85.56 74 PRO A N 1
ATOM 558 C CA . PRO A 1 74 ? 17.323 14.250 -11.580 1.00 85.56 74 PRO A CA 1
ATOM 559 C C . PRO A 1 74 ? 16.585 14.426 -12.914 1.00 85.56 74 PRO A C 1
ATOM 561 O O . PRO A 1 74 ? 16.655 15.484 -13.530 1.00 85.56 74 PRO A O 1
ATOM 564 N N . SER A 1 75 ? 15.839 13.404 -13.346 1.00 86.94 75 SER A N 1
ATOM 565 C CA . SER A 1 75 ? 14.948 13.452 -14.511 1.00 86.94 75 SER A CA 1
ATOM 566 C C . SER A 1 75 ? 13.693 14.315 -14.307 1.00 86.94 75 SER A C 1
ATOM 568 O O . SER A 1 75 ? 12.935 14.518 -15.251 1.00 86.94 75 SER A O 1
ATOM 570 N N . GLY A 1 76 ? 13.434 14.789 -13.085 1.00 85.69 76 GLY A N 1
ATOM 571 C CA . GLY A 1 76 ? 12.191 15.451 -12.684 1.00 85.69 76 GLY A CA 1
ATOM 572 C C . GLY A 1 76 ? 11.066 14.484 -12.300 1.00 85.69 76 GLY A C 1
ATOM 573 O O . GLY A 1 76 ? 10.005 14.931 -11.871 1.00 85.69 76 GLY A O 1
ATOM 574 N N . GLN A 1 77 ? 11.278 13.168 -12.422 1.00 84.12 77 GLN A N 1
ATOM 575 C CA . GLN A 1 77 ? 10.298 12.159 -12.023 1.00 84.12 77 GLN A CA 1
ATOM 576 C C . GLN A 1 77 ? 10.153 12.105 -10.498 1.00 84.12 77 GLN A C 1
ATOM 578 O O . GLN A 1 77 ? 11.144 12.002 -9.777 1.00 84.12 77 GLN A O 1
ATOM 583 N N . GLU A 1 78 ? 8.913 12.121 -10.007 1.00 85.00 78 GLU A N 1
ATOM 584 C CA . GLU A 1 78 ? 8.607 11.947 -8.586 1.00 85.00 78 GLU A CA 1
ATOM 585 C C . GLU A 1 78 ? 8.280 10.475 -8.281 1.00 85.00 78 GLU A C 1
ATOM 587 O O . GLU A 1 78 ? 7.405 9.878 -8.908 1.00 85.00 78 GLU A O 1
ATOM 592 N N . VAL A 1 79 ? 8.957 9.891 -7.292 1.00 83.44 79 VAL A N 1
ATOM 593 C CA . VAL A 1 79 ? 8.737 8.521 -6.808 1.00 83.44 79 VAL A CA 1
ATOM 594 C C . VAL A 1 79 ? 8.251 8.571 -5.366 1.00 83.44 79 VAL A C 1
ATOM 596 O O . VAL A 1 79 ? 8.881 9.208 -4.526 1.00 83.44 79 VAL A O 1
ATOM 599 N N . LYS A 1 80 ? 7.148 7.881 -5.051 1.00 82.31 80 LYS A N 1
ATOM 600 C CA . LYS A 1 80 ? 6.561 7.858 -3.700 1.00 82.31 80 LYS A CA 1
ATOM 601 C C . LYS A 1 80 ? 6.578 6.466 -3.094 1.00 82.31 80 LYS A C 1
ATOM 603 O O . LYS A 1 80 ? 6.107 5.508 -3.700 1.00 82.31 80 LYS A O 1
ATOM 608 N N . VAL A 1 81 ? 7.027 6.377 -1.846 1.00 81.06 81 VAL A N 1
ATOM 609 C CA . VAL A 1 81 ? 6.919 5.170 -1.022 1.00 81.06 81 VAL A CA 1
ATOM 610 C C . VAL A 1 81 ? 6.077 5.479 0.199 1.00 81.06 81 VAL A C 1
ATOM 612 O O . VAL A 1 81 ? 6.424 6.344 1.000 1.00 81.06 81 VAL A O 1
ATOM 615 N N . SER A 1 82 ? 4.964 4.763 0.340 1.00 78.94 82 SER A N 1
ATOM 616 C CA . SER A 1 82 ? 4.051 4.903 1.472 1.00 78.94 82 SER A CA 1
ATOM 617 C C . SER A 1 82 ? 4.253 3.797 2.503 1.00 78.94 82 SER A C 1
ATOM 619 O O . SER A 1 82 ? 4.581 2.662 2.164 1.00 78.94 82 SER A O 1
ATOM 621 N N . THR A 1 83 ? 4.001 4.116 3.765 1.00 78.81 83 THR A N 1
ATOM 622 C CA . THR A 1 83 ? 3.971 3.177 4.882 1.00 78.81 83 THR A CA 1
ATOM 623 C C . THR A 1 83 ? 2.812 3.506 5.810 1.00 78.81 83 THR A C 1
ATOM 625 O O . THR A 1 83 ? 2.307 4.628 5.831 1.00 78.81 83 THR A O 1
ATOM 628 N N . VAL A 1 84 ? 2.397 2.514 6.584 1.00 78.75 84 VAL A N 1
ATOM 629 C CA . VAL A 1 84 ? 1.287 2.617 7.525 1.00 78.75 84 VAL A CA 1
ATOM 630 C C . VAL A 1 84 ? 1.840 2.578 8.943 1.00 78.75 84 VAL A C 1
ATOM 632 O O . VAL A 1 84 ? 2.669 1.727 9.272 1.00 78.75 84 VAL A O 1
ATOM 635 N N . LYS A 1 85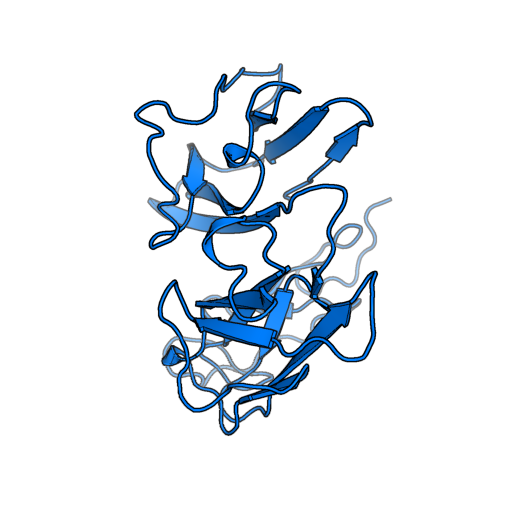 ? 1.358 3.478 9.797 1.00 78.44 85 LYS A N 1
ATOM 636 C CA . LYS A 1 85 ? 1.543 3.415 11.248 1.00 78.44 85 LYS A CA 1
ATOM 637 C C . LYS A 1 85 ? 0.184 3.293 11.919 1.00 78.44 85 LYS A C 1
ATOM 639 O O . LYS A 1 85 ? -0.792 3.870 11.452 1.00 78.44 85 LYS A O 1
ATOM 644 N N . MET A 1 86 ? 0.118 2.526 12.999 1.00 77.56 86 MET A N 1
ATOM 645 C CA . MET A 1 86 ? -1.105 2.304 13.772 1.00 77.56 86 MET A CA 1
ATOM 646 C C . MET A 1 86 ? -0.802 2.491 15.256 1.00 77.56 86 MET A C 1
ATOM 648 O O . MET A 1 86 ? 0.358 2.458 15.673 1.00 77.56 86 MET A O 1
ATOM 652 N N . THR A 1 87 ? -1.849 2.709 16.043 1.00 75.38 87 THR A N 1
ATOM 653 C CA . THR A 1 87 ? -1.765 2.840 17.498 1.00 75.38 87 THR A CA 1
ATOM 654 C C . THR A 1 87 ? -1.322 1.529 18.152 1.00 75.38 87 THR A C 1
ATOM 656 O O . THR A 1 87 ? -1.604 0.439 17.659 1.00 75.38 87 THR A O 1
ATOM 659 N N . GLN A 1 88 ? -0.634 1.628 19.291 1.00 74.06 88 GLN A N 1
ATOM 660 C CA . GLN A 1 88 ? -0.313 0.488 20.148 1.00 74.06 88 GLN A CA 1
ATOM 661 C C . GLN A 1 88 ? -0.743 0.821 21.590 1.00 74.06 88 GLN A C 1
ATOM 663 O O . GLN A 1 88 ? -0.380 1.897 22.071 1.00 74.06 88 GLN A O 1
ATOM 668 N N . PRO A 1 89 ? -1.499 -0.057 22.281 1.00 75.25 89 PRO A N 1
ATOM 669 C CA . PRO A 1 89 ? -2.027 -1.338 21.801 1.00 75.25 89 PRO A CA 1
ATOM 670 C C . PRO A 1 89 ? -3.163 -1.164 20.775 1.00 75.25 89 PRO A C 1
ATOM 672 O O . PRO A 1 89 ? -4.007 -0.282 20.914 1.00 75.25 89 PRO A O 1
ATOM 675 N N . ALA A 1 90 ? -3.195 -2.028 19.756 1.00 78.94 90 ALA A N 1
ATOM 676 C CA . ALA A 1 90 ? -4.266 -2.068 18.760 1.00 78.94 90 ALA A CA 1
ATOM 677 C C . ALA A 1 90 ? -5.291 -3.155 19.113 1.00 78.94 90 ALA A C 1
ATOM 679 O O . ALA A 1 90 ? -4.920 -4.303 19.372 1.00 78.94 90 ALA A O 1
ATOM 680 N N . THR A 1 91 ? -6.580 -2.808 19.087 1.00 85.06 91 THR A N 1
ATOM 681 C CA . THR A 1 91 ? -7.684 -3.776 19.243 1.00 85.06 91 THR A CA 1
ATOM 682 C C . THR A 1 91 ? -8.041 -4.441 17.915 1.00 85.06 91 THR A C 1
ATOM 684 O O . THR A 1 91 ? -8.474 -5.590 17.897 1.00 85.06 91 THR A O 1
ATOM 687 N N . VAL A 1 92 ? -7.817 -3.743 16.800 1.00 88.94 92 VAL A N 1
ATOM 688 C CA . VAL A 1 92 ? -8.039 -4.241 15.442 1.00 88.94 92 VAL A CA 1
ATOM 689 C C . VAL A 1 92 ? -6.748 -4.144 14.637 1.00 88.94 92 VAL A C 1
ATOM 691 O O . VAL A 1 92 ? -6.063 -3.125 14.666 1.00 88.94 92 VAL A O 1
ATOM 694 N N . LEU A 1 93 ? -6.402 -5.210 13.920 1.00 90.38 93 LEU A N 1
ATOM 695 C CA . LEU A 1 93 ? -5.193 -5.284 13.101 1.00 90.38 93 LEU A CA 1
ATOM 696 C C . LEU A 1 93 ? -5.508 -5.861 11.719 1.00 90.38 93 LEU A C 1
ATOM 698 O O . LEU A 1 93 ? -6.305 -6.796 11.611 1.00 90.38 93 LEU A O 1
ATOM 702 N N . PRO A 1 94 ? -4.884 -5.355 10.646 1.00 91.38 94 PRO A N 1
ATOM 703 C CA . PRO A 1 94 ? -4.983 -5.984 9.342 1.00 91.38 94 PRO A CA 1
ATOM 704 C C . PRO A 1 94 ? -4.089 -7.230 9.307 1.00 91.38 94 PRO A C 1
ATOM 706 O O . PRO A 1 94 ? -3.011 -7.256 9.900 1.00 91.38 94 PRO A O 1
ATOM 709 N N . LYS A 1 95 ? -4.484 -8.258 8.552 1.00 91.38 95 LYS A N 1
ATOM 710 C CA . LYS A 1 95 ? -3.588 -9.399 8.284 1.00 91.38 95 LYS A CA 1
ATOM 711 C C . LYS A 1 95 ? -2.376 -8.996 7.431 1.00 91.38 95 LYS A C 1
ATOM 713 O O . LYS A 1 95 ? -1.292 -9.544 7.604 1.00 91.38 95 LYS A O 1
ATOM 718 N N . HIS A 1 96 ? -2.570 -8.048 6.514 1.00 90.12 96 HIS A N 1
ATOM 719 C CA . HIS A 1 96 ? -1.536 -7.525 5.625 1.00 90.12 96 HIS A CA 1
ATOM 720 C C . HIS A 1 96 ? -1.613 -5.997 5.586 1.00 90.12 96 HIS A C 1
ATOM 722 O O . HIS A 1 96 ? -2.682 -5.437 5.364 1.00 90.12 96 HIS A O 1
ATOM 728 N N . PHE A 1 97 ? -0.474 -5.331 5.776 1.00 86.94 97 PHE A N 1
ATOM 729 C CA . PHE A 1 97 ? -0.370 -3.867 5.713 1.00 86.94 97 PHE A CA 1
ATOM 730 C C . PHE A 1 97 ? -0.409 -3.329 4.282 1.00 86.94 97 PHE A C 1
ATOM 732 O O . PHE A 1 97 ? -0.894 -2.225 4.048 1.00 86.94 97 PHE A O 1
ATOM 739 N N . THR A 1 98 ? 0.088 -4.123 3.334 1.00 87.81 98 THR A N 1
ATOM 740 C CA . THR A 1 98 ? 0.080 -3.824 1.903 1.00 87.81 98 THR A CA 1
ATOM 741 C C . THR A 1 98 ? -0.322 -5.083 1.152 1.00 87.81 98 THR A C 1
ATOM 743 O O . THR A 1 98 ? 0.212 -6.160 1.417 1.00 87.81 98 THR A O 1
ATOM 746 N N . ILE A 1 99 ? -1.252 -4.936 0.218 1.00 91.38 99 ILE A N 1
ATOM 747 C CA . ILE A 1 99 ? -1.678 -5.961 -0.727 1.00 91.38 99 ILE A CA 1
ATOM 748 C C . ILE A 1 99 ? -1.416 -5.400 -2.123 1.00 91.38 99 ILE A C 1
ATOM 750 O O . ILE A 1 99 ? -1.800 -4.267 -2.412 1.00 91.38 99 ILE A O 1
ATOM 754 N N . THR A 1 100 ? -0.768 -6.185 -2.975 1.00 90.31 100 THR A N 1
ATOM 755 C CA . THR A 1 100 ? -0.594 -5.862 -4.394 1.00 90.31 100 THR A CA 1
ATOM 756 C C . THR A 1 100 ? -1.474 -6.797 -5.205 1.00 90.31 100 THR A C 1
ATOM 758 O O . THR A 1 100 ? -1.414 -8.010 -5.011 1.00 90.31 100 THR A O 1
ATOM 761 N N . ALA A 1 101 ? -2.284 -6.229 -6.088 1.00 93.81 101 ALA A N 1
ATOM 762 C CA . ALA A 1 101 ? -3.208 -6.937 -6.955 1.00 93.81 101 ALA A CA 1
ATOM 763 C C . ALA A 1 101 ? -3.048 -6.483 -8.411 1.00 93.81 101 ALA A C 1
ATOM 765 O O . ALA A 1 101 ? -2.433 -5.451 -8.711 1.00 93.81 101 ALA A O 1
ATOM 766 N N . ARG A 1 102 ? -3.607 -7.281 -9.311 1.00 91.88 102 ARG A N 1
ATOM 767 C CA . ARG A 1 102 ? -3.677 -7.047 -10.750 1.00 91.88 102 ARG A CA 1
ATOM 768 C C . ARG A 1 102 ? -5.115 -6.785 -11.184 1.00 91.88 102 ARG A C 1
ATOM 770 O O . ARG A 1 102 ? -6.036 -7.193 -10.474 1.00 91.88 102 ARG A O 1
ATOM 777 N N . PRO A 1 103 ? -5.315 -6.136 -12.343 1.00 94.56 103 PRO A N 1
ATOM 778 C CA . PRO A 1 103 ? -6.639 -5.995 -12.922 1.00 94.56 103 PRO A CA 1
ATOM 779 C C . PRO A 1 103 ? -7.337 -7.359 -13.030 1.00 94.56 103 PRO A C 1
ATOM 781 O O . PRO A 1 103 ? -6.761 -8.301 -13.575 1.00 94.56 103 PRO A O 1
ATOM 784 N N . GLY A 1 104 ? -8.549 -7.469 -12.489 1.00 94.31 104 GLY A N 1
ATOM 785 C CA . GLY A 1 104 ? -9.343 -8.701 -12.495 1.00 94.31 104 GLY A CA 1
ATOM 786 C C . GLY A 1 104 ? -9.153 -9.628 -11.288 1.00 94.31 104 GLY A C 1
ATOM 787 O O . GLY A 1 104 ? -9.917 -10.581 -11.122 1.00 94.31 104 GLY A O 1
ATOM 788 N N . ASP A 1 105 ? -8.181 -9.360 -10.409 1.00 95.94 105 ASP A N 1
ATOM 789 C CA . ASP A 1 105 ? -7.980 -10.168 -9.204 1.00 95.94 105 ASP A CA 1
ATOM 790 C C . ASP A 1 105 ? -9.190 -10.084 -8.251 1.00 95.94 105 ASP A C 1
ATOM 792 O O . ASP A 1 105 ? -9.953 -9.118 -8.224 1.00 95.94 105 ASP A O 1
ATOM 796 N N . THR A 1 106 ? -9.340 -11.103 -7.401 1.00 96.75 106 THR A N 1
ATOM 797 C CA . THR A 1 106 ? -10.214 -11.042 -6.220 1.00 96.75 106 THR A CA 1
ATOM 798 C C . THR A 1 106 ? -9.359 -10.820 -4.978 1.00 96.75 106 THR A C 1
ATOM 800 O O . THR A 1 106 ? -8.482 -11.626 -4.664 1.00 96.75 106 THR A O 1
ATOM 803 N N . VAL A 1 107 ? -9.625 -9.743 -4.244 1.00 96.44 107 VAL A N 1
ATOM 804 C CA . VAL A 1 107 ? -8.838 -9.325 -3.079 1.00 96.44 107 VAL A CA 1
ATOM 805 C C . VAL A 1 107 ? -9.657 -9.472 -1.806 1.00 96.44 107 VAL A C 1
ATOM 807 O O . VAL A 1 107 ? -10.781 -8.993 -1.722 1.00 96.44 107 VAL A O 1
ATOM 810 N N . ASN A 1 108 ? -9.064 -10.087 -0.781 1.00 95.25 108 ASN A N 1
ATOM 811 C CA . ASN A 1 108 ? -9.671 -10.230 0.539 1.00 95.25 108 ASN A CA 1
ATOM 812 C C . ASN A 1 108 ? -8.873 -9.458 1.591 1.00 95.25 108 ASN A C 1
ATOM 814 O O . ASN A 1 108 ? -7.706 -9.765 1.849 1.00 95.25 108 ASN A O 1
ATOM 818 N N . PHE A 1 109 ? -9.524 -8.510 2.253 1.00 94.56 109 PHE A N 1
ATOM 819 C CA . PHE A 1 109 ? -8.999 -7.848 3.437 1.00 94.56 109 PHE A CA 1
ATOM 820 C C . PHE A 1 109 ? -9.487 -8.583 4.672 1.00 94.56 109 PHE A C 1
ATOM 822 O O . PHE A 1 109 ? -10.686 -8.779 4.845 1.00 94.56 109 PHE A O 1
ATOM 829 N N . TYR A 1 110 ? -8.556 -8.962 5.542 1.00 92.44 110 TYR A N 1
ATOM 830 C CA . TYR A 1 110 ? -8.853 -9.682 6.775 1.00 92.44 110 TYR A CA 1
ATOM 831 C C . TYR A 1 110 ? -8.527 -8.818 7.985 1.00 92.44 110 TYR A C 1
ATOM 833 O O . TYR A 1 110 ? -7.422 -8.270 8.074 1.00 92.44 110 TYR A O 1
ATOM 841 N N . THR A 1 111 ? -9.449 -8.792 8.942 1.00 91.12 111 THR A N 1
ATOM 842 C CA . THR A 1 111 ? -9.278 -8.107 10.224 1.00 91.12 111 THR A CA 1
ATOM 843 C C . THR A 1 111 ? -9.095 -9.111 11.349 1.00 91.12 111 THR A C 1
ATOM 845 O O . THR A 1 111 ? -9.894 -10.030 11.535 1.00 91.12 111 THR A O 1
ATOM 848 N N . GLN A 1 112 ? -8.037 -8.911 12.124 1.00 89.94 112 GLN A N 1
ATOM 849 C CA . GLN A 1 112 ? -7.751 -9.625 13.358 1.00 89.94 112 GLN A CA 1
ATOM 850 C C . GLN A 1 112 ? -8.204 -8.766 14.539 1.00 89.94 112 GLN A C 1
ATOM 852 O O . GLN A 1 112 ? -7.920 -7.569 14.578 1.00 89.94 112 GLN A O 1
ATOM 857 N N . LEU A 1 113 ? -8.911 -9.377 15.489 1.00 88.31 113 LEU A N 1
ATOM 858 C CA . LEU A 1 113 ? -9.363 -8.717 16.711 1.00 88.31 113 LEU A CA 1
ATOM 859 C C . LEU A 1 113 ? -8.529 -9.216 17.888 1.00 88.31 113 LEU A C 1
ATOM 861 O O . LEU A 1 113 ? -8.430 -10.422 18.107 1.00 88.31 113 LEU A O 1
ATOM 865 N N . ASN A 1 114 ? -7.966 -8.289 18.654 1.00 82.00 114 ASN A N 1
ATOM 866 C CA . ASN A 1 114 ? -7.288 -8.558 19.917 1.00 82.00 114 ASN A CA 1
ATOM 867 C C . ASN A 1 114 ? -8.260 -8.276 21.079 1.00 82.00 114 ASN A C 1
ATOM 869 O O . ASN A 1 114 ? -8.058 -7.361 21.876 1.00 82.00 114 ASN A O 1
ATOM 873 N N . GLY A 1 115 ? -9.391 -8.989 21.081 1.00 71.88 115 GLY A N 1
ATOM 874 C CA . GLY A 1 115 ? -10.555 -8.713 21.925 1.00 71.88 115 GLY A CA 1
ATOM 875 C C . GLY A 1 115 ? -11.684 -9.729 21.720 1.00 71.88 115 GLY A C 1
ATOM 876 O O . GLY A 1 115 ? -11.454 -10.844 21.252 1.00 71.88 115 GLY A O 1
ATOM 877 N N . SER A 1 116 ? -12.916 -9.359 22.075 1.00 72.38 116 SER A N 1
ATOM 878 C CA . SER A 1 116 ? -14.083 -10.245 21.960 1.00 72.38 116 SER A CA 1
ATOM 879 C C . SER A 1 116 ? -14.388 -10.623 20.505 1.00 72.38 116 SER A C 1
ATOM 881 O O . SER A 1 116 ? -14.419 -9.782 19.610 1.00 72.38 116 SER A O 1
ATOM 883 N N . PHE A 1 117 ? -14.703 -11.898 20.259 1.00 65.94 117 PHE A N 1
ATOM 884 C CA . PHE A 1 117 ? -15.054 -12.380 18.920 1.00 65.94 117 PHE A CA 1
ATOM 885 C C . PHE A 1 117 ? -16.431 -11.911 18.428 1.00 65.94 117 PHE A C 1
ATOM 887 O O . PHE A 1 117 ? -16.684 -12.032 17.228 1.00 65.94 117 PHE A O 1
ATOM 894 N N . ALA A 1 118 ? -17.288 -11.392 19.314 1.00 72.50 118 ALA A N 1
ATOM 895 C CA . ALA A 1 118 ? -18.658 -10.985 18.996 1.00 72.50 118 ALA A CA 1
ATOM 896 C C . ALA A 1 118 ? -18.772 -9.571 18.399 1.00 72.50 118 ALA A C 1
ATOM 898 O O . ALA A 1 118 ? -19.853 -9.193 17.956 1.00 72.50 118 ALA A O 1
ATOM 899 N N . GLU A 1 119 ? -17.693 -8.784 18.388 1.00 80.88 119 GLU A N 1
ATOM 900 C CA . GLU A 1 119 ? -17.742 -7.421 17.858 1.00 80.88 119 GLU A CA 1
ATOM 901 C C . GLU A 1 119 ? -17.860 -7.416 16.324 1.00 80.88 119 GLU A C 1
ATOM 903 O O . GLU A 1 119 ? -17.117 -8.107 15.612 1.00 80.88 119 GLU A O 1
ATOM 908 N N . SER A 1 120 ? -18.804 -6.621 15.815 1.00 88.06 120 SER A N 1
ATOM 909 C CA . SER A 1 120 ? -18.928 -6.292 14.398 1.00 88.06 120 SER A CA 1
ATOM 910 C C . SER A 1 120 ? -17.921 -5.211 14.010 1.00 88.06 120 SER A C 1
ATOM 912 O O . SER A 1 120 ? -17.491 -4.396 14.830 1.00 88.06 120 SER A O 1
ATOM 914 N N . VAL A 1 121 ? -17.548 -5.194 12.730 1.00 91.81 121 VAL A N 1
ATOM 915 C CA . VAL A 1 121 ? -16.636 -4.188 12.182 1.00 91.81 121 VAL A CA 1
ATOM 916 C C . VAL A 1 121 ? -17.264 -3.408 11.035 1.00 91.81 121 VAL A C 1
ATOM 918 O O . VAL A 1 121 ? -18.203 -3.858 10.368 1.00 91.81 121 VAL A O 1
ATOM 921 N N . ARG A 1 122 ? -16.708 -2.225 10.802 1.00 93.44 122 ARG A N 1
ATOM 922 C CA . ARG A 1 122 ? -17.037 -1.310 9.714 1.00 93.44 122 ARG A CA 1
ATOM 923 C C . ARG A 1 122 ? -15.791 -1.049 8.878 1.00 93.44 122 ARG A C 1
ATOM 925 O O . ARG A 1 122 ? -14.677 -1.055 9.400 1.00 93.44 122 ARG A O 1
ATOM 932 N N . TRP A 1 123 ? -16.002 -0.791 7.591 1.00 93.44 123 TRP A N 1
ATOM 933 C CA . TRP A 1 123 ? -14.936 -0.589 6.615 1.00 93.44 123 TRP A CA 1
ATOM 934 C C . TRP A 1 123 ? -15.006 0.800 5.986 1.00 93.44 123 TRP A C 1
ATOM 936 O O . TRP A 1 123 ? -16.095 1.299 5.694 1.00 93.44 123 TRP A O 1
ATOM 946 N N . LYS A 1 124 ? -13.845 1.402 5.725 1.00 91.19 124 LYS A N 1
ATOM 947 C CA . LYS A 1 124 ? -13.699 2.597 4.882 1.00 91.19 124 LYS A CA 1
ATOM 948 C C . LYS A 1 124 ? -12.734 2.327 3.736 1.00 91.19 124 LYS A C 1
ATOM 950 O O . LYS A 1 124 ? -11.785 1.568 3.900 1.00 91.19 124 LYS A O 1
ATOM 955 N N . LYS A 1 125 ? -12.954 3.001 2.609 1.00 91.31 125 LYS A N 1
ATOM 956 C CA . LYS A 1 125 ? -12.004 3.130 1.497 1.00 91.31 125 LYS A CA 1
ATOM 957 C C . LYS A 1 125 ? -11.731 4.610 1.312 1.00 91.31 125 LYS A C 1
ATOM 959 O O . LYS A 1 125 ? -12.673 5.369 1.097 1.00 91.31 125 LYS A O 1
ATOM 964 N N . ASN A 1 126 ? -10.467 5.013 1.414 1.00 86.69 126 ASN A N 1
ATOM 965 C CA . ASN A 1 126 ? -10.041 6.408 1.321 1.00 86.69 126 ASN A CA 1
ATOM 966 C C . ASN A 1 126 ? -10.941 7.312 2.189 1.00 86.69 126 ASN A C 1
ATOM 968 O O . ASN A 1 126 ? -11.599 8.213 1.681 1.00 86.69 126 ASN A O 1
ATOM 972 N N . GLY A 1 127 ? -11.071 7.002 3.483 1.00 85.06 127 GLY A N 1
ATOM 973 C CA . GLY A 1 127 ? -11.897 7.761 4.431 1.00 85.06 127 GLY A CA 1
ATOM 974 C C . GLY A 1 127 ? -13.421 7.624 4.273 1.00 85.06 127 GLY A C 1
ATOM 975 O O . GLY A 1 127 ? -14.156 7.988 5.192 1.00 85.06 127 GLY A O 1
ATOM 976 N N . VAL A 1 128 ? -13.920 7.064 3.166 1.00 88.19 128 VAL A N 1
ATOM 977 C CA . VAL A 1 128 ? -15.358 6.933 2.882 1.00 88.19 128 VAL A CA 1
A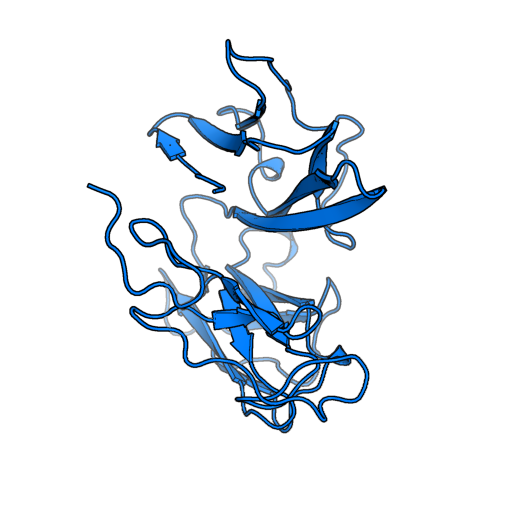TOM 978 C C . VAL A 1 128 ? -15.894 5.594 3.380 1.00 88.19 128 VAL A C 1
ATOM 980 O O . VAL A 1 128 ? -15.399 4.530 2.996 1.00 88.19 128 VAL A O 1
ATOM 983 N N . LEU A 1 129 ? -16.942 5.642 4.208 1.00 89.75 129 LEU A N 1
ATOM 984 C CA . LEU A 1 129 ? -17.588 4.464 4.789 1.00 89.75 129 LEU A CA 1
ATOM 985 C C . LEU A 1 129 ? -18.225 3.578 3.708 1.00 89.75 129 LEU A C 1
ATOM 987 O O . LEU A 1 129 ? -19.049 4.032 2.917 1.00 89.75 129 LEU A O 1
ATOM 991 N N . GLN A 1 130 ? -17.889 2.290 3.720 1.00 91.81 130 GLN A N 1
ATOM 992 C CA . GLN A 1 130 ? -18.431 1.293 2.800 1.00 91.81 130 GLN A CA 1
ATOM 993 C C . GLN A 1 130 ? -19.721 0.702 3.381 1.00 91.81 130 GLN A C 1
ATOM 995 O O . GLN A 1 130 ? -19.695 -0.251 4.160 1.00 91.81 130 GLN A O 1
ATOM 1000 N N . GLN A 1 131 ? -20.871 1.295 3.040 1.00 84.00 131 GLN A N 1
ATOM 1001 C CA . GLN A 1 131 ? -22.165 0.914 3.629 1.00 84.00 131 GLN A CA 1
ATOM 1002 C C . GLN A 1 131 ? -22.552 -0.547 3.352 1.00 84.00 131 GLN A C 1
ATOM 1004 O O . GLN A 1 131 ? -23.056 -1.219 4.250 1.00 84.00 131 GLN A O 1
ATOM 1009 N N . ASN A 1 132 ? -22.240 -1.050 2.155 1.00 79.31 132 ASN A N 1
ATOM 1010 C CA . ASN A 1 132 ? -22.597 -2.401 1.702 1.00 79.31 132 ASN A CA 1
ATOM 1011 C C . ASN A 1 132 ? -21.664 -3.505 2.228 1.00 79.31 132 ASN A C 1
ATOM 1013 O O . ASN A 1 132 ? -21.862 -4.672 1.913 1.00 79.31 132 ASN A O 1
ATOM 1017 N N . MET A 1 133 ? -20.637 -3.150 3.005 1.00 75.62 133 MET A N 1
ATOM 1018 C CA . MET A 1 133 ? -19.612 -4.080 3.501 1.00 75.62 133 MET A CA 1
ATOM 1019 C C . MET A 1 133 ? -19.613 -4.165 5.035 1.00 75.62 133 MET A C 1
ATOM 1021 O O . MET A 1 133 ? -18.597 -4.444 5.664 1.00 75.62 133 MET A O 1
ATOM 1025 N N . ALA A 1 134 ? -20.755 -3.885 5.661 1.00 70.75 134 ALA A N 1
ATOM 1026 C CA . ALA A 1 134 ? -20.914 -3.872 7.109 1.00 70.75 134 ALA A CA 1
ATOM 1027 C C . ALA A 1 134 ? -20.967 -5.274 7.740 1.00 70.75 134 ALA A C 1
ATOM 1029 O O . ALA A 1 134 ? -21.582 -6.184 7.192 1.00 70.75 134 ALA A O 1
ATOM 1030 N N . GLY A 1 135 ? -20.406 -5.423 8.946 1.00 66.75 135 GLY A N 1
ATOM 1031 C CA . GLY A 1 135 ? -20.682 -6.554 9.843 1.00 66.75 135 GLY A CA 1
ATOM 1032 C C . GLY A 1 135 ? -19.729 -7.748 9.732 1.00 66.75 135 GLY A C 1
ATOM 1033 O O . GLY A 1 135 ? -19.663 -8.548 10.663 1.00 66.75 135 GLY A O 1
ATOM 1034 N N . GLY A 1 136 ? -18.945 -7.854 8.655 1.00 81.50 136 GLY A N 1
ATOM 1035 C CA . GLY A 1 136 ? -17.989 -8.946 8.436 1.00 81.50 136 GLY A CA 1
ATOM 1036 C C . GLY A 1 136 ? -16.530 -8.560 8.699 1.00 81.50 136 GLY A C 1
ATOM 1037 O O . GLY A 1 136 ? -16.082 -7.489 8.299 1.00 81.50 136 GLY A O 1
ATOM 1038 N N . LYS A 1 137 ? -15.753 -9.473 9.303 1.00 89.44 137 LYS A N 1
ATOM 1039 C CA . LYS A 1 137 ? -14.286 -9.342 9.512 1.00 89.44 137 LYS A CA 1
ATOM 1040 C C . LYS A 1 137 ? -13.462 -9.553 8.236 1.00 89.44 137 LYS A C 1
ATOM 1042 O O . LYS A 1 137 ? -12.232 -9.509 8.278 1.00 89.44 137 LYS A O 1
ATOM 1047 N N . VAL A 1 138 ? -14.140 -9.830 7.125 1.00 92.12 138 VAL A N 1
ATOM 1048 C CA . VAL A 1 138 ? -13.548 -9.990 5.803 1.00 92.12 138 VAL A CA 1
ATOM 1049 C C . VAL A 1 138 ? -14.297 -9.086 4.842 1.00 92.12 138 VAL A C 1
ATOM 1051 O O . VAL A 1 138 ? -15.523 -9.139 4.776 1.00 92.12 138 VAL A O 1
ATOM 1054 N N . MET A 1 139 ? -13.551 -8.272 4.107 1.00 92.81 139 MET A N 1
ATOM 1055 C CA . MET A 1 139 ? -14.061 -7.493 2.987 1.00 92.81 139 MET A CA 1
ATOM 1056 C C . MET A 1 139 ? -13.457 -8.048 1.702 1.00 92.81 139 MET A C 1
ATOM 1058 O O . MET A 1 139 ? -12.235 -8.147 1.587 1.00 92.81 139 MET A O 1
ATOM 1062 N N . THR A 1 140 ? -14.312 -8.398 0.745 1.00 93.81 140 THR A N 1
ATOM 1063 C CA . THR A 1 140 ? -13.907 -8.974 -0.540 1.00 93.81 140 THR A CA 1
ATOM 1064 C C . THR A 1 140 ? -14.201 -7.995 -1.665 1.00 93.81 140 THR A C 1
ATOM 1066 O O . THR A 1 140 ? -15.323 -7.503 -1.785 1.00 93.81 140 THR A O 1
ATOM 1069 N N . LEU A 1 141 ? -13.195 -7.732 -2.491 1.00 94.94 141 LEU A N 1
ATOM 1070 C CA . LEU A 1 141 ? -13.327 -7.035 -3.763 1.00 94.94 141 LEU A CA 1
ATOM 1071 C C . LEU A 1 141 ? -13.171 -8.055 -4.885 1.00 94.94 141 LEU A C 1
ATOM 1073 O O . LEU A 1 141 ? -12.270 -8.890 -4.828 1.00 94.94 141 LEU A O 1
ATOM 1077 N N . TYR A 1 142 ? -14.030 -7.971 -5.889 1.00 94.75 142 TYR A N 1
ATOM 1078 C CA . TYR A 1 142 ? -13.993 -8.819 -7.075 1.00 94.75 142 TYR A CA 1
ATOM 1079 C C . TYR A 1 142 ? -13.635 -7.969 -8.281 1.00 94.75 142 TYR A C 1
ATOM 1081 O O . TYR A 1 142 ? -14.008 -6.797 -8.303 1.00 94.75 142 TYR A O 1
ATOM 1089 N N . ASP A 1 143 ? -12.974 -8.580 -9.265 1.00 95.12 143 ASP A N 1
ATOM 1090 C CA . ASP A 1 143 ? -12.634 -7.933 -10.535 1.00 95.12 143 ASP A CA 1
ATOM 1091 C C . ASP A 1 143 ? -11.955 -6.569 -10.316 1.00 95.12 143 ASP A C 1
ATOM 1093 O O . ASP A 1 143 ? -12.396 -5.537 -10.820 1.00 95.12 143 ASP A O 1
ATOM 1097 N N . VAL A 1 144 ? -10.932 -6.545 -9.449 1.00 96.12 144 VAL A N 1
ATOM 1098 C CA . VAL A 1 144 ? -10.358 -5.274 -8.988 1.00 96.12 144 VAL A CA 1
ATOM 1099 C C . VAL A 1 144 ? -9.748 -4.496 -10.147 1.00 96.12 144 VAL A C 1
ATOM 1101 O O . VAL A 1 144 ? -9.057 -5.060 -10.990 1.00 96.12 144 VAL A O 1
ATOM 1104 N N . GLY A 1 145 ? -9.960 -3.183 -10.164 1.00 95.38 145 GLY A N 1
ATOM 1105 C CA . GLY A 1 145 ? -9.348 -2.265 -11.126 1.00 95.38 145 GLY A CA 1
ATOM 1106 C C . GLY A 1 145 ? -8.489 -1.200 -10.446 1.00 95.38 145 GLY A C 1
ATOM 1107 O O . GLY A 1 145 ? -8.429 -1.108 -9.222 1.00 95.38 145 GLY A O 1
ATOM 1108 N N . GLN A 1 146 ? -7.840 -0.330 -11.227 1.00 92.88 146 GLN A N 1
ATOM 1109 C CA . GLN A 1 146 ? -7.031 0.766 -10.667 1.00 92.88 146 GLN A CA 1
ATOM 1110 C C . GLN A 1 146 ? -7.806 1.668 -9.698 1.00 92.88 146 GLN A C 1
ATOM 1112 O O . GLN A 1 146 ? -7.246 2.158 -8.720 1.00 92.88 146 GLN A O 1
ATOM 1117 N N . SER A 1 147 ? -9.105 1.854 -9.933 1.00 94.12 147 SER A N 1
ATOM 1118 C CA . SER A 1 147 ? -9.997 2.605 -9.048 1.00 94.12 147 SER A CA 1
ATOM 1119 C C . SER A 1 147 ? -10.167 1.973 -7.666 1.00 94.12 147 SER A C 1
ATOM 1121 O O . SER A 1 147 ? -10.654 2.638 -6.750 1.00 94.12 147 SER A O 1
ATOM 1123 N N . ASP A 1 148 ? -9.803 0.699 -7.501 1.00 95.25 148 ASP A N 1
ATOM 1124 C CA . ASP A 1 148 ? -9.789 -0.005 -6.219 1.00 95.25 148 ASP A CA 1
ATOM 1125 C C . ASP A 1 148 ? -8.519 0.209 -5.419 1.00 95.25 148 ASP A C 1
ATOM 1127 O O . ASP A 1 148 ? -8.541 0.060 -4.199 1.00 95.25 148 ASP A O 1
ATOM 1131 N N . ALA A 1 149 ? -7.441 0.663 -6.055 1.00 93.00 149 ALA A N 1
ATOM 1132 C CA . ALA A 1 149 ? -6.256 1.067 -5.327 1.00 93.00 149 ALA A CA 1
ATOM 1133 C C . ALA A 1 149 ? -6.592 2.174 -4.317 1.00 93.00 149 ALA A C 1
ATOM 1135 O O . ALA A 1 149 ? -7.404 3.076 -4.551 1.00 93.00 149 ALA A O 1
ATOM 1136 N N . GLY A 1 150 ? -5.951 2.105 -3.159 1.00 89.88 150 GLY A N 1
ATOM 1137 C CA . GLY A 1 150 ? -6.216 3.046 -2.089 1.00 89.88 150 GLY A CA 1
ATOM 1138 C C . GLY A 1 150 ? -5.918 2.470 -0.727 1.00 89.88 150 GLY A C 1
ATOM 1139 O O . GLY A 1 150 ? -5.244 1.449 -0.575 1.00 89.88 150 GLY A O 1
ATOM 1140 N N . ILE A 1 151 ? -6.411 3.166 0.282 1.00 88.31 151 ILE A N 1
ATOM 1141 C CA . ILE A 1 151 ? -6.256 2.764 1.665 1.00 88.31 151 ILE A CA 1
ATOM 1142 C C . ILE A 1 151 ? -7.600 2.302 2.199 1.00 88.31 151 ILE A C 1
ATOM 1144 O O . ILE A 1 151 ? -8.615 2.983 2.058 1.00 88.31 151 ILE A O 1
ATOM 1148 N N . TYR A 1 152 ? -7.569 1.148 2.841 1.00 91.69 152 TYR A N 1
ATOM 1149 C CA . TYR A 1 152 ? -8.706 0.519 3.467 1.00 91.69 152 TYR A CA 1
ATOM 1150 C C . TYR A 1 152 ? -8.520 0.532 4.974 1.00 91.69 152 TYR A C 1
ATOM 1152 O O . TYR A 1 152 ? -7.461 0.163 5.484 1.00 91.69 152 TYR A O 1
ATOM 1160 N N . GLU A 1 153 ? -9.556 0.966 5.680 1.00 90.19 153 GLU A N 1
ATOM 1161 C CA . GLU A 1 153 ? -9.573 1.005 7.136 1.00 90.19 153 GLU A CA 1
ATOM 1162 C C . GLU A 1 153 ? -10.637 0.049 7.662 1.00 90.19 153 GLU A C 1
ATOM 1164 O O . GLU A 1 153 ? -11.733 -0.029 7.099 1.00 90.19 153 GLU A O 1
ATOM 1169 N N . THR A 1 154 ? -10.341 -0.619 8.771 1.00 92.00 154 THR A N 1
ATOM 1170 C CA . THR A 1 154 ? -11.327 -1.380 9.538 1.00 92.00 154 THR A CA 1
ATOM 1171 C C . THR A 1 154 ? -11.335 -0.928 10.980 1.00 92.00 154 THR A C 1
ATOM 1173 O O . THR A 1 154 ? -10.282 -0.760 11.592 1.00 92.00 154 THR A O 1
ATOM 1176 N N . PHE A 1 155 ? -12.521 -0.795 11.553 1.00 90.25 155 PHE A N 1
ATOM 1177 C CA . PHE A 1 155 ? -12.693 -0.426 12.950 1.00 90.25 155 PHE A CA 1
ATOM 1178 C C . PHE A 1 155 ? -13.929 -1.095 13.535 1.00 90.25 155 PHE A C 1
ATOM 1180 O O . PHE A 1 155 ? -14.791 -1.586 12.805 1.00 90.25 155 PHE A O 1
ATOM 1187 N N . LEU A 1 156 ? -13.987 -1.150 14.861 1.00 90.56 156 LEU A N 1
ATOM 1188 C CA . LEU A 1 156 ? -15.126 -1.715 15.575 1.00 90.56 156 LEU A CA 1
ATOM 1189 C C . LEU A 1 156 ? -16.360 -0.833 15.388 1.00 90.56 156 LEU A C 1
ATOM 1191 O O . LEU A 1 156 ? -16.266 0.395 15.406 1.00 90.56 156 LEU A O 1
ATOM 1195 N N . ASP A 1 157 ? -17.518 -1.458 15.213 1.00 90.19 157 ASP A N 1
ATOM 1196 C CA . ASP A 1 157 ? -18.763 -0.729 14.992 1.00 90.19 157 ASP A CA 1
ATOM 1197 C C . ASP A 1 157 ? -19.077 0.231 16.152 1.00 90.19 157 ASP A C 1
ATOM 1199 O O . ASP A 1 157 ? -18.882 -0.093 17.323 1.00 90.19 157 ASP A O 1
ATOM 1203 N N . GLY A 1 158 ? -19.492 1.456 15.822 1.00 88.00 158 GLY A N 1
ATOM 1204 C CA . GLY A 1 158 ? -19.700 2.541 16.790 1.00 88.00 158 GLY A CA 1
ATOM 1205 C C . GLY A 1 158 ? -18.432 3.165 17.402 1.00 88.00 158 GLY A C 1
ATOM 1206 O O . GLY A 1 158 ? -18.552 4.137 18.141 1.00 88.00 158 GLY A O 1
ATOM 1207 N N . ARG A 1 159 ? -17.224 2.670 17.088 1.00 87.44 159 ARG A N 1
ATOM 1208 C CA . ARG A 1 159 ? -15.948 3.126 17.689 1.00 87.44 159 ARG A CA 1
ATOM 1209 C C . ARG A 1 159 ? -15.051 3.911 16.722 1.00 87.44 159 ARG A C 1
ATOM 1211 O O . ARG A 1 159 ? -13.856 4.057 16.957 1.00 87.44 159 ARG A O 1
ATOM 1218 N N . GLU A 1 160 ? -15.620 4.466 15.651 1.00 85.75 160 GLU A N 1
ATOM 1219 C CA . GLU A 1 160 ? -14.888 5.290 14.668 1.00 85.75 160 GLU A CA 1
ATOM 1220 C C . GLU A 1 160 ? -14.152 6.474 15.323 1.00 85.75 160 GLU A C 1
ATOM 1222 O O . GLU A 1 160 ? -13.022 6.812 14.974 1.00 85.75 160 GLU A O 1
ATOM 1227 N N . SER A 1 161 ? -14.778 7.099 16.325 1.00 81.81 161 SER A N 1
ATOM 1228 C CA . SER A 1 161 ? -14.215 8.251 17.034 1.00 81.81 161 SER A CA 1
ATOM 1229 C C . SER A 1 161 ? -12.990 7.917 17.884 1.00 81.81 161 SER A C 1
ATOM 1231 O O . SER A 1 161 ? -12.270 8.831 18.280 1.00 81.81 161 SER A O 1
ATOM 1233 N N . GLU A 1 162 ? -12.744 6.636 18.169 1.00 79.12 162 GLU A N 1
ATOM 1234 C CA . GLU A 1 162 ? -11.590 6.193 18.953 1.00 79.12 162 GLU A CA 1
ATOM 1235 C C . GLU A 1 162 ? -10.298 6.156 18.143 1.00 79.12 162 GLU A C 1
ATOM 1237 O O . GLU A 1 162 ? -9.216 6.109 18.726 1.00 79.12 162 GLU A O 1
ATOM 1242 N N . ARG A 1 163 ? -10.396 6.202 16.806 1.00 72.75 163 ARG A N 1
ATOM 1243 C CA . ARG A 1 163 ? -9.250 6.336 15.888 1.00 72.75 163 ARG A CA 1
ATOM 1244 C C . ARG A 1 163 ? -8.211 5.214 16.006 1.00 72.75 163 ARG A C 1
ATOM 1246 O O . ARG A 1 163 ? -7.086 5.351 15.537 1.00 72.75 163 ARG A O 1
ATOM 1253 N N . SER A 1 164 ? -8.596 4.086 16.598 1.00 78.38 164 SER A N 1
ATOM 1254 C CA . SER A 1 164 ? -7.798 2.863 16.680 1.00 78.38 164 SER A CA 1
ATOM 1255 C C . SER A 1 164 ? -8.208 1.932 15.538 1.00 78.38 164 SER A C 1
ATOM 1257 O O . SER A 1 164 ? -8.886 0.930 15.749 1.00 78.38 164 SER A O 1
ATOM 1259 N N . HIS A 1 165 ? -7.910 2.338 14.300 1.00 87.19 165 HIS A N 1
ATOM 1260 C CA . HIS A 1 165 ? -8.294 1.605 13.089 1.00 87.19 165 HIS A CA 1
ATOM 1261 C C . HIS A 1 165 ? -7.160 0.686 12.621 1.00 87.19 165 HIS A C 1
ATOM 1263 O O . HIS A 1 165 ? -5.982 1.039 12.688 1.00 87.19 165 HIS A O 1
ATOM 1269 N N . ALA A 1 166 ? -7.527 -0.464 12.066 1.00 89.69 166 ALA A N 1
ATOM 1270 C CA . ALA A 1 166 ? -6.649 -1.271 11.236 1.00 89.69 166 ALA A CA 1
ATOM 1271 C C . ALA A 1 166 ? -6.536 -0.594 9.870 1.00 89.69 166 ALA A C 1
ATOM 1273 O O . ALA A 1 166 ? -7.557 -0.212 9.305 1.00 89.69 166 ALA A O 1
ATOM 1274 N N . ILE A 1 167 ? -5.327 -0.455 9.329 1.00 88.12 167 ILE A N 1
ATOM 1275 C CA . ILE A 1 167 ? -5.093 0.241 8.059 1.00 88.12 167 ILE A CA 1
ATOM 1276 C C . ILE A 1 167 ? -4.317 -0.679 7.110 1.00 88.12 167 ILE A C 1
ATOM 1278 O O . ILE A 1 167 ? -3.234 -1.155 7.447 1.00 88.12 167 ILE A O 1
ATOM 1282 N N . ALA A 1 168 ? -4.848 -0.897 5.909 1.00 90.62 168 ALA A N 1
ATOM 1283 C CA . ALA A 1 168 ? -4.215 -1.673 4.846 1.00 90.62 168 ALA A CA 1
ATOM 1284 C C . ALA A 1 168 ? -4.183 -0.878 3.533 1.00 90.62 168 ALA A C 1
ATOM 1286 O O . ALA A 1 168 ? -5.149 -0.206 3.177 1.00 90.62 168 ALA A O 1
ATOM 1287 N N . ARG A 1 169 ? -3.085 -0.967 2.781 1.00 89.88 169 ARG A N 1
ATOM 1288 C CA . ARG A 1 169 ? -2.944 -0.362 1.450 1.00 89.88 169 ARG A CA 1
ATOM 1289 C C . ARG A 1 169 ? -3.173 -1.403 0.362 1.00 89.88 169 ARG A C 1
ATOM 1291 O O . ARG A 1 169 ? -2.490 -2.421 0.351 1.00 89.88 169 ARG A O 1
ATOM 1298 N N . LEU A 1 170 ? -4.061 -1.113 -0.582 1.00 92.81 170 LEU A N 1
ATOM 1299 C CA . LEU A 1 170 ? -4.178 -1.852 -1.834 1.00 92.81 170 LEU A CA 1
ATOM 1300 C C . LEU A 1 170 ? -3.467 -1.096 -2.949 1.00 92.81 170 LEU A C 1
ATOM 1302 O O . LEU A 1 170 ? -3.751 0.074 -3.210 1.00 92.81 170 LEU A O 1
ATOM 1306 N N . ILE A 1 171 ? -2.544 -1.785 -3.601 1.00 90.19 171 ILE A N 1
ATOM 1307 C CA . ILE A 1 171 ? -1.904 -1.360 -4.838 1.00 90.19 171 ILE A CA 1
ATOM 1308 C C . ILE A 1 171 ? -2.517 -2.210 -5.940 1.00 90.19 171 ILE A C 1
ATOM 1310 O O . ILE A 1 171 ? -2.431 -3.433 -5.869 1.00 90.19 171 ILE A O 1
ATOM 1314 N N . VAL A 1 172 ? -3.119 -1.576 -6.941 1.00 93.19 172 VAL A N 1
ATOM 1315 C CA . VAL A 1 172 ? -3.552 -2.273 -8.153 1.00 93.19 172 VAL A CA 1
ATOM 1316 C C . VAL A 1 172 ? -2.650 -1.821 -9.283 1.00 93.19 172 VAL A C 1
ATOM 1318 O O . VAL A 1 172 ? -2.563 -0.629 -9.570 1.00 93.19 172 VAL A O 1
ATOM 1321 N N . THR A 1 173 ? -1.947 -2.783 -9.864 1.00 91.50 173 THR A N 1
ATOM 1322 C CA . THR A 1 173 ? -1.117 -2.572 -11.051 1.00 91.50 173 THR A CA 1
ATOM 1323 C C . THR A 1 173 ? -2.003 -2.154 -12.231 1.00 91.50 173 THR A C 1
ATOM 1325 O O . THR A 1 173 ? -3.147 -2.580 -12.364 1.00 91.50 173 THR A O 1
ATOM 1328 N N . ARG A 1 174 ? -1.507 -1.249 -13.069 1.00 91.94 174 ARG A N 1
ATOM 1329 C CA . ARG A 1 174 ? -2.022 -0.922 -14.398 1.00 91.94 174 ARG A CA 1
ATOM 1330 C C . ARG A 1 174 ? -2.047 -2.124 -15.331 1.00 91.94 174 ARG A C 1
ATOM 1332 O O . ARG A 1 174 ? -3.010 -2.264 -16.078 1.00 91.94 174 ARG A O 1
ATOM 1339 N N . CYS A 1 175 ? -1.007 -2.954 -15.309 1.00 92.12 175 CYS A N 1
ATOM 1340 C CA . CYS A 1 175 ? -0.873 -4.064 -16.246 1.00 92.12 175 CYS A CA 1
ATOM 1341 C C . CYS A 1 175 ? -1.139 -5.426 -15.602 1.00 92.12 175 CYS A C 1
ATOM 1343 O O . CYS A 1 175 ? -0.933 -5.636 -14.408 1.00 92.12 175 CYS A O 1
ATOM 1345 N N . ALA A 1 176 ? -1.599 -6.367 -16.429 1.00 90.56 176 ALA A N 1
ATOM 1346 C CA . ALA A 1 176 ? -1.672 -7.770 -16.050 1.00 90.56 176 ALA A CA 1
ATOM 1347 C C . ALA A 1 176 ? -0.264 -8.359 -15.862 1.00 90.56 176 ALA A C 1
ATOM 1349 O O . ALA A 1 176 ? 0.740 -7.786 -16.289 1.00 90.56 176 ALA A O 1
ATOM 1350 N N . ASP A 1 177 ? -0.198 -9.531 -15.233 1.00 87.31 177 ASP A N 1
ATOM 1351 C CA . ASP A 1 177 ? 1.081 -10.176 -14.940 1.00 87.31 177 ASP A CA 1
ATOM 1352 C C . ASP A 1 177 ? 1.913 -10.425 -16.188 1.00 87.31 177 ASP A C 1
ATOM 1354 O O . ASP A 1 177 ? 1.404 -10.891 -17.207 1.00 87.31 177 ASP A O 1
ATOM 1358 N N . GLY A 1 178 ? 3.208 -10.163 -16.073 1.00 90.56 178 GLY A N 1
ATOM 1359 C CA . GLY A 1 178 ? 4.136 -10.334 -17.178 1.00 90.56 178 GLY A CA 1
ATOM 1360 C C . GLY A 1 178 ? 4.059 -9.244 -18.246 1.00 90.56 178 GLY A C 1
ATOM 1361 O O . GLY A 1 178 ? 4.774 -9.375 -19.237 1.00 90.56 178 GLY A O 1
ATOM 1362 N N . PHE A 1 179 ? 3.268 -8.180 -18.058 1.00 94.06 179 PHE A N 1
ATOM 1363 C CA . PHE A 1 179 ? 3.164 -7.074 -19.010 1.00 94.06 179 PHE A CA 1
ATOM 1364 C C . PHE A 1 179 ? 3.500 -5.711 -18.400 1.00 94.06 179 PHE A C 1
ATOM 1366 O O . PHE A 1 179 ? 3.270 -5.455 -17.220 1.00 94.06 179 PHE A O 1
ATOM 1373 N N . TRP A 1 180 ? 4.032 -4.821 -19.234 1.00 94.75 180 TRP A N 1
ATOM 1374 C CA . TRP A 1 180 ? 4.388 -3.447 -18.894 1.00 94.75 180 TRP A CA 1
ATOM 1375 C C . TRP A 1 180 ? 4.231 -2.523 -20.112 1.00 94.75 180 TRP A C 1
ATOM 1377 O O . TRP A 1 180 ? 3.803 -2.939 -21.191 1.00 94.75 180 TRP A O 1
ATOM 1387 N N . GLY A 1 181 ? 4.568 -1.250 -19.927 1.00 93.06 181 GLY A N 1
ATOM 1388 C CA . GLY A 1 181 ? 4.490 -0.208 -20.943 1.00 93.06 181 GLY A CA 1
ATOM 1389 C C . GLY A 1 181 ? 3.112 0.449 -20.959 1.00 93.06 181 GLY A C 1
ATOM 1390 O O . GLY A 1 181 ? 2.168 -0.103 -20.395 1.00 93.06 181 GLY A O 1
ATOM 1391 N N . PRO A 1 182 ? 2.954 1.633 -21.571 1.00 91.81 182 PRO A N 1
ATOM 1392 C CA . PRO A 1 182 ? 1.724 2.429 -21.499 1.00 91.81 182 PRO A CA 1
ATOM 1393 C C . PRO A 1 182 ? 0.477 1.692 -22.015 1.00 91.81 182 PRO A C 1
ATOM 1395 O O . PRO A 1 182 ? -0.619 1.949 -21.522 1.00 91.81 182 PRO A O 1
ATOM 1398 N N . GLY A 1 183 ? 0.645 0.754 -22.956 1.00 93.12 183 GLY A N 1
ATOM 1399 C CA . GLY A 1 183 ? -0.420 -0.096 -23.496 1.00 93.12 183 GLY A CA 1
ATOM 1400 C C . GLY A 1 183 ? -0.514 -1.498 -22.884 1.00 93.12 183 GLY A C 1
ATOM 1401 O O . GLY A 1 183 ? -1.383 -2.260 -23.295 1.00 93.12 183 GLY A O 1
ATOM 1402 N N . CYS A 1 184 ? 0.351 -1.850 -21.924 1.00 94.38 184 CYS A N 1
ATOM 1403 C CA . CYS A 1 184 ? 0.480 -3.210 -21.383 1.00 94.38 184 CYS A CA 1
ATOM 1404 C C . CYS A 1 184 ? 0.730 -4.279 -22.465 1.00 94.38 184 CYS A C 1
ATOM 1406 O O . CYS A 1 184 ? 0.262 -5.411 -22.364 1.00 94.38 184 CYS A O 1
ATOM 1408 N N . ASP A 1 185 ? 1.455 -3.905 -23.515 1.00 95.62 185 ASP A N 1
ATOM 1409 C CA . ASP A 1 185 ? 1.759 -4.705 -24.700 1.00 95.62 185 ASP A CA 1
ATOM 1410 C C . ASP A 1 185 ? 3.203 -5.227 -24.714 1.00 95.62 185 ASP A C 1
ATOM 1412 O O . ASP A 1 185 ? 3.563 -6.062 -25.545 1.00 95.62 185 ASP A O 1
ATOM 1416 N N . GLN A 1 186 ? 4.033 -4.776 -23.772 1.00 96.62 186 GLN A N 1
ATOM 1417 C CA . GLN A 1 186 ? 5.423 -5.197 -23.647 1.00 96.62 186 GLN A CA 1
ATOM 1418 C C . GLN A 1 186 ? 5.563 -6.279 -22.583 1.00 96.62 186 GLN A C 1
ATOM 1420 O O . GLN A 1 186 ? 4.965 -6.195 -21.515 1.00 96.62 186 GLN A O 1
ATOM 1425 N N . THR A 1 187 ? 6.365 -7.307 -22.856 1.00 96.19 187 THR A N 1
ATOM 1426 C CA . THR A 1 187 ? 6.582 -8.409 -21.911 1.00 96.19 187 THR A CA 1
ATOM 1427 C C . THR A 1 187 ? 7.637 -8.038 -20.874 1.00 96.19 187 THR A C 1
ATOM 1429 O O . THR A 1 187 ? 8.711 -7.536 -21.209 1.00 96.19 187 THR A O 1
ATOM 1432 N N . CYS A 1 188 ? 7.335 -8.299 -19.607 1.00 94.94 188 CYS A N 1
ATOM 1433 C CA . CYS A 1 188 ? 8.256 -8.096 -18.500 1.00 94.94 188 CYS A CA 1
ATOM 1434 C C . CYS A 1 188 ? 9.449 -9.060 -18.571 1.00 94.94 188 CYS A C 1
ATOM 1436 O O . CYS A 1 188 ? 9.279 -10.234 -18.920 1.00 94.94 188 CYS A O 1
ATOM 1438 N N . PRO A 1 189 ? 10.651 -8.617 -18.164 1.00 94.88 189 PRO A N 1
ATOM 1439 C CA . PRO A 1 189 ? 11.748 -9.532 -17.913 1.00 94.88 189 PRO A CA 1
ATOM 1440 C C . PRO A 1 189 ? 11.411 -10.454 -16.737 1.00 94.88 189 PRO A C 1
ATOM 1442 O O . PRO A 1 189 ? 10.597 -10.146 -15.863 1.00 94.88 189 PRO A O 1
ATOM 1445 N N . LYS A 1 190 ? 12.089 -11.600 -16.686 1.00 94.81 190 LYS A N 1
ATOM 1446 C CA . LYS A 1 190 ? 11.978 -12.506 -15.546 1.00 94.81 190 LYS A CA 1
ATOM 1447 C C . LYS A 1 190 ? 12.734 -11.930 -14.348 1.00 94.81 190 LYS A C 1
ATOM 1449 O O . LYS A 1 190 ? 13.959 -11.838 -14.382 1.00 94.81 190 LYS A O 1
ATOM 1454 N N . CYS A 1 191 ? 12.004 -11.612 -13.283 1.00 95.00 191 CYS A N 1
ATOM 1455 C CA . CYS A 1 191 ? 12.568 -11.185 -12.005 1.00 95.00 191 CYS A CA 1
ATOM 1456 C C . CYS A 1 191 ? 12.705 -12.383 -11.049 1.00 95.00 191 CYS A C 1
ATOM 1458 O O . CYS A 1 191 ? 11.748 -13.119 -10.810 1.00 95.00 191 CYS A O 1
ATOM 1460 N N . TYR A 1 192 ? 13.899 -12.595 -10.503 1.00 95.12 192 TYR A N 1
ATOM 1461 C CA . TYR A 1 192 ? 14.209 -13.655 -9.544 1.00 95.12 192 TYR A CA 1
ATOM 1462 C C . TYR A 1 192 ? 14.053 -13.178 -8.097 1.00 95.12 192 TYR A C 1
ATOM 1464 O O . TYR A 1 192 ? 13.865 -11.994 -7.827 1.00 95.12 192 TYR A O 1
ATOM 1472 N N . ASN A 1 193 ? 14.130 -14.121 -7.152 1.00 93.69 193 ASN A N 1
ATOM 1473 C CA . ASN A 1 193 ? 14.176 -13.856 -5.709 1.00 93.69 193 ASN A CA 1
ATOM 1474 C C . ASN A 1 193 ? 13.003 -13.023 -5.161 1.00 93.69 193 ASN A C 1
ATOM 1476 O O . ASN A 1 193 ? 13.147 -12.334 -4.158 1.00 93.69 193 ASN A O 1
ATOM 1480 N N . GLY A 1 194 ? 11.834 -13.095 -5.806 1.00 89.81 194 GLY A N 1
ATOM 1481 C CA . GLY A 1 194 ? 10.657 -12.307 -5.428 1.00 89.81 194 GLY A CA 1
ATOM 1482 C C . GLY A 1 194 ? 10.677 -10.863 -5.938 1.00 89.81 194 GLY A C 1
ATOM 1483 O O . GLY A 1 194 ? 9.905 -10.043 -5.449 1.00 89.81 194 GLY A O 1
ATOM 1484 N N . GLY A 1 195 ? 11.553 -10.542 -6.896 1.00 90.94 195 GLY A N 1
ATOM 1485 C CA . GLY A 1 195 ? 11.513 -9.277 -7.623 1.00 90.94 195 GLY A CA 1
ATOM 1486 C C . GLY A 1 195 ? 10.222 -9.110 -8.421 1.00 90.94 195 GLY A C 1
ATOM 1487 O O . GLY A 1 195 ? 9.626 -10.086 -8.878 1.00 90.94 195 GLY A O 1
ATOM 1488 N N . VAL A 1 196 ? 9.802 -7.859 -8.592 1.00 90.56 196 VAL A N 1
ATOM 1489 C CA . VAL A 1 196 ? 8.556 -7.497 -9.279 1.00 90.56 196 VAL A CA 1
ATOM 1490 C C . VAL A 1 196 ? 8.880 -6.580 -10.447 1.00 90.56 196 VAL A C 1
ATOM 1492 O O . VAL A 1 196 ? 9.599 -5.601 -10.273 1.00 90.56 196 VAL A O 1
ATOM 1495 N N . CYS A 1 197 ? 8.352 -6.884 -11.630 1.00 91.31 197 CYS A N 1
ATOM 1496 C CA . CYS A 1 197 ? 8.490 -6.017 -12.797 1.00 91.31 197 CYS A CA 1
ATOM 1497 C C . CYS A 1 197 ? 7.695 -4.720 -12.597 1.00 91.31 197 CYS A C 1
ATOM 1499 O O . CYS A 1 197 ? 6.520 -4.755 -12.230 1.00 91.31 197 CYS A O 1
ATOM 1501 N N . HIS A 1 198 ? 8.329 -3.578 -12.841 1.00 89.56 198 HIS A N 1
ATOM 1502 C CA . HIS A 1 198 ? 7.681 -2.280 -12.789 1.00 89.56 198 HIS A CA 1
ATOM 1503 C C . HIS A 1 198 ? 6.901 -2.032 -14.083 1.00 89.56 198 HIS A C 1
ATOM 1505 O O . HIS A 1 198 ? 7.471 -1.954 -15.166 1.00 89.56 198 HIS A O 1
ATOM 1511 N N . GLU A 1 199 ? 5.597 -1.821 -13.969 1.00 89.62 199 GLU A N 1
ATOM 1512 C CA . GLU A 1 199 ? 4.685 -1.736 -15.114 1.00 89.62 199 GLU A CA 1
ATOM 1513 C C . GLU A 1 199 ? 4.892 -0.538 -16.048 1.00 89.62 199 GLU A C 1
ATOM 1515 O O . GLU A 1 199 ? 4.541 -0.608 -17.222 1.00 89.62 199 GLU A O 1
ATOM 1520 N N . ASP A 1 200 ? 5.458 0.564 -15.558 1.00 87.19 200 ASP A N 1
ATOM 1521 C CA . ASP A 1 200 ? 5.740 1.728 -16.412 1.00 87.19 200 ASP A CA 1
ATOM 1522 C C . ASP A 1 200 ? 7.104 1.685 -17.112 1.00 87.19 200 ASP A C 1
ATOM 1524 O O . ASP A 1 200 ? 7.224 2.232 -18.205 1.00 87.19 200 ASP A O 1
ATOM 1528 N N . ILE A 1 201 ? 8.117 1.041 -16.518 1.00 87.62 201 ILE A N 1
ATOM 1529 C CA . ILE A 1 201 ? 9.506 1.087 -17.022 1.00 87.62 201 ILE A CA 1
ATOM 1530 C C . ILE A 1 201 ? 10.062 -0.274 -17.458 1.00 87.62 201 ILE A C 1
ATOM 1532 O O . ILE A 1 201 ? 11.093 -0.314 -18.116 1.00 87.62 201 ILE A O 1
ATOM 1536 N N . GLY A 1 202 ? 9.414 -1.384 -17.094 1.00 90.31 202 GLY A N 1
ATOM 1537 C CA . GLY A 1 202 ? 9.820 -2.725 -17.519 1.00 90.31 202 GLY A CA 1
ATOM 1538 C C . GLY A 1 202 ? 11.034 -3.298 -16.794 1.00 90.31 202 GLY A C 1
ATOM 1539 O O . GLY A 1 202 ? 11.570 -4.315 -17.223 1.00 90.31 202 GLY A O 1
ATOM 1540 N N . GLU A 1 203 ? 11.479 -2.676 -15.703 1.00 91.75 203 GLU A N 1
ATOM 1541 C CA . GLU A 1 203 ? 12.629 -3.123 -14.910 1.00 91.75 203 GLU A CA 1
ATOM 1542 C C . GLU A 1 203 ? 12.196 -3.856 -13.635 1.00 91.75 203 GLU A C 1
ATOM 1544 O O . GLU A 1 203 ? 11.114 -3.615 -13.095 1.00 91.75 203 GLU A O 1
ATOM 1549 N N . CYS A 1 204 ? 13.047 -4.743 -13.114 1.00 92.50 204 CYS A N 1
ATOM 1550 C CA . CYS A 1 204 ? 12.762 -5.452 -11.871 1.00 92.50 204 CYS A CA 1
ATOM 1551 C C . CYS A 1 204 ? 13.060 -4.591 -10.634 1.00 92.50 204 CYS A C 1
ATOM 1553 O O . CYS A 1 204 ? 14.193 -4.178 -10.390 1.00 92.50 204 CYS A O 1
ATOM 1555 N N . ILE A 1 205 ? 12.055 -4.416 -9.780 1.00 90.25 205 ILE A N 1
ATOM 1556 C CA . ILE A 1 205 ? 12.207 -3.900 -8.421 1.00 90.25 205 ILE A CA 1
ATOM 1557 C C . ILE A 1 205 ? 12.648 -5.058 -7.526 1.00 90.25 205 ILE A C 1
ATOM 1559 O O . ILE A 1 205 ? 11.873 -5.980 -7.255 1.00 90.25 205 ILE A O 1
ATOM 1563 N N . CYS A 1 206 ? 13.894 -5.010 -7.059 1.00 91.00 206 CYS A N 1
ATOM 1564 C CA . CYS A 1 206 ? 14.455 -6.072 -6.233 1.00 91.00 206 CYS A CA 1
ATOM 1565 C C . CYS A 1 206 ? 14.087 -5.929 -4.753 1.00 91.00 206 CYS A C 1
ATOM 1567 O O . CYS A 1 206 ? 14.120 -4.818 -4.210 1.00 91.00 206 CYS A O 1
ATOM 1569 N N . PRO A 1 207 ? 13.786 -7.046 -4.068 1.00 90.38 207 PRO A N 1
ATOM 1570 C CA . PRO A 1 207 ? 13.597 -7.023 -2.631 1.00 90.38 207 PRO A CA 1
ATOM 1571 C C . PRO A 1 207 ? 14.917 -6.705 -1.910 1.00 90.38 207 PRO A C 1
ATOM 1573 O O . PRO A 1 207 ? 16.003 -6.911 -2.465 1.00 90.38 207 PRO A O 1
ATOM 1576 N N . PRO A 1 208 ? 14.851 -6.214 -0.658 1.00 87.56 208 PRO A N 1
ATOM 1577 C CA . PRO A 1 208 ? 16.042 -5.956 0.141 1.00 87.56 208 PRO A CA 1
ATOM 1578 C C . PRO A 1 208 ? 16.965 -7.180 0.205 1.00 87.56 208 PRO A C 1
ATOM 1580 O O . PRO A 1 208 ? 16.502 -8.300 0.409 1.00 87.56 208 PRO A O 1
ATOM 1583 N N . GLY A 1 209 ? 18.270 -6.957 0.032 1.00 90.44 209 GLY A N 1
ATOM 1584 C CA . GLY A 1 209 ? 19.274 -8.026 -0.028 1.00 90.44 209 GLY A CA 1
ATOM 1585 C C . GLY A 1 209 ? 19.552 -8.571 -1.433 1.00 90.44 209 GLY A C 1
ATOM 1586 O O . GLY A 1 209 ? 20.493 -9.341 -1.587 1.00 90.44 209 GLY A O 1
ATOM 1587 N N . PHE A 1 210 ? 18.823 -8.135 -2.466 1.00 93.75 210 PHE A N 1
ATOM 1588 C CA . PHE A 1 210 ? 19.054 -8.537 -3.859 1.00 93.75 210 PHE A CA 1
ATOM 1589 C C . PHE A 1 210 ? 19.291 -7.331 -4.779 1.00 93.75 210 PHE A C 1
ATOM 1591 O O . PHE A 1 210 ? 18.870 -6.211 -4.482 1.00 93.75 210 PHE A O 1
ATOM 1598 N N . LYS A 1 211 ? 19.992 -7.553 -5.895 1.00 90.62 211 LYS A N 1
ATOM 1599 C CA . LYS A 1 211 ? 20.308 -6.549 -6.923 1.00 90.62 211 LYS A CA 1
ATOM 1600 C C . LYS A 1 211 ? 20.472 -7.172 -8.314 1.00 90.62 211 LYS A C 1
ATOM 1602 O O . LYS A 1 211 ? 20.435 -8.392 -8.482 1.00 90.62 211 LYS A O 1
ATOM 1607 N N . GLY A 1 212 ? 20.743 -6.306 -9.288 1.00 91.62 212 GLY A N 1
ATOM 1608 C CA . GLY A 1 212 ? 20.909 -6.651 -10.698 1.00 91.62 212 GLY A CA 1
ATOM 1609 C C . GLY A 1 212 ? 19.610 -6.449 -11.481 1.00 91.62 212 GLY A C 1
ATOM 1610 O O . GLY A 1 212 ? 18.549 -6.332 -10.869 1.00 91.62 212 GLY A O 1
ATOM 1611 N N . PRO A 1 213 ? 19.673 -6.428 -12.822 1.00 92.62 213 PRO A N 1
ATOM 1612 C CA . PRO A 1 213 ? 18.523 -6.118 -13.680 1.00 92.62 213 PRO A CA 1
ATOM 1613 C C . PRO A 1 213 ? 17.364 -7.117 -13.534 1.00 92.62 213 PRO A C 1
ATOM 1615 O O . PRO A 1 213 ? 16.219 -6.783 -13.811 1.00 92.62 213 PRO A O 1
ATOM 1618 N N . THR A 1 214 ? 17.659 -8.336 -13.076 1.00 95.00 214 THR A N 1
ATOM 1619 C CA . THR A 1 214 ? 16.701 -9.431 -12.859 1.00 95.00 214 THR A CA 1
ATOM 1620 C C . THR A 1 214 ? 16.636 -9.881 -11.397 1.00 95.00 214 THR A C 1
ATOM 1622 O O . THR A 1 214 ? 16.026 -10.903 -11.099 1.00 95.00 214 THR A O 1
ATOM 1625 N N . CYS A 1 215 ? 17.256 -9.151 -10.463 1.00 95.69 215 CYS A N 1
ATOM 1626 C CA . CYS A 1 215 ? 17.299 -9.486 -9.031 1.00 95.69 215 CYS A CA 1
ATOM 1627 C C . CYS A 1 215 ? 17.952 -10.831 -8.677 1.00 95.69 215 CYS A C 1
ATOM 1629 O O . CYS A 1 215 ? 17.671 -11.400 -7.624 1.00 95.69 215 CYS A O 1
ATOM 1631 N N . GLU A 1 216 ? 18.827 -11.355 -9.532 1.00 95.50 216 GLU A N 1
ATOM 1632 C CA . GLU A 1 216 ? 19.488 -12.652 -9.335 1.00 95.50 216 GLU A CA 1
ATOM 1633 C C . GLU A 1 216 ? 20.668 -12.613 -8.350 1.00 95.50 216 GLU A C 1
ATOM 1635 O O . GLU A 1 216 ? 21.030 -13.640 -7.780 1.00 95.50 216 GLU A O 1
ATOM 1640 N N . THR A 1 217 ? 21.260 -11.437 -8.121 1.00 94.50 217 THR A N 1
ATOM 1641 C CA . THR A 1 217 ? 22.480 -11.296 -7.316 1.00 94.50 217 THR A CA 1
ATOM 1642 C C . THR A 1 217 ? 22.155 -10.915 -5.873 1.00 94.50 217 THR A C 1
ATOM 1644 O O . THR A 1 217 ? 21.420 -9.958 -5.638 1.00 94.50 217 THR A O 1
ATOM 1647 N N . VAL A 1 218 ? 22.760 -11.597 -4.897 1.00 91.56 218 VAL A N 1
ATOM 1648 C CA . VAL A 1 218 ? 22.673 -11.241 -3.469 1.00 91.56 218 VAL A CA 1
ATOM 1649 C C . VAL A 1 218 ? 23.624 -10.078 -3.148 1.00 91.56 218 VAL A C 1
ATOM 1651 O O . VAL A 1 218 ? 24.776 -10.064 -3.582 1.00 91.56 218 VAL A O 1
ATOM 1654 N N . ASN A 1 219 ? 23.155 -9.095 -2.382 1.00 80.12 219 ASN A N 1
ATOM 1655 C CA . ASN A 1 219 ? 23.999 -8.091 -1.738 1.00 80.12 219 ASN A CA 1
ATOM 1656 C C . ASN A 1 219 ? 24.544 -8.676 -0.430 1.00 80.12 219 ASN A C 1
ATOM 1658 O O . ASN A 1 219 ? 23.786 -8.816 0.529 1.00 80.12 219 ASN A O 1
ATOM 1662 N N . VAL A 1 220 ? 25.830 -9.045 -0.437 1.00 63.47 220 VAL A N 1
ATOM 1663 C CA . VAL A 1 220 ? 26.601 -9.464 0.749 1.00 63.47 220 VAL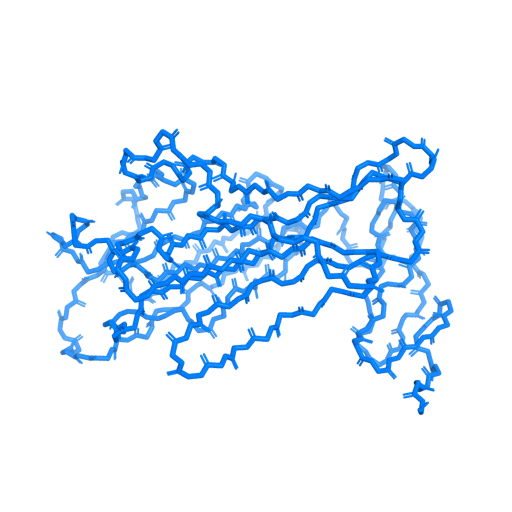 A CA 1
ATOM 1664 C C . VAL A 1 220 ? 27.111 -8.239 1.494 1.00 63.47 220 VAL A C 1
ATOM 1666 O O . VAL A 1 220 ? 27.577 -7.305 0.800 1.00 63.47 220 VAL A O 1
#

InterPro domains:
  IPR000742 EGF-like domain [PS00022] (204-215)
  IPR000742 EGF-like domain [PS01186] (204-215)
  IPR000742 EGF-like domain [PS50026] (180-216)
  IPR013783 Immunoglobulin-like fold [G3DSA:2.60.40.10] (90-174)
  IPR036179 Immunoglobulin-like domain superfamily [SSF48726] (96-153)
  IPR052108 Multiple EGF-like domains/Integrin beta-like [PTHR24035] (126-217)

Organism: Branchiostoma floridae (NCBI:txid7739)

Foldseek 3Di:
DFDFDQDVQKGKGKGADPAFPDKDKDADPPPDPDDDPDDQPDFDDDPHRITMGIDHPPNPLVQFGKMWMWTQGPVRDIDIDIFTGFDPPAQKAWPAQEDEEEQFDKDKIAIDGPDDPCWWKWKDFRNHTDPVQTGDRIDIDGRDDQVSFGKMWMDTPPCVVVSRIHIHTYHYDPEDPQAADPVSPDGADAAPPPWDQDRHPRFTDEDPQFDDRRRPHGDD

Sequence (220 aa):
MFQFSVKEEFTQMKCVSGDASSLSFGANEPFRYPSASFGPTAIRPESWDGQMVWFFAGAGADKAGVFHCAAVMPSGQEVKVSTVKMTQPATVLPKHFTITARPGDTVNFYTQLNGSFAESVRWKKNGVLQQNMAGGKVMTLYDVGQSDAGIYETFLDGRESERSHAIARLIVTRCADGFWGPGCDQTCPKCYNGGVCHEDIGECICPPGFKGPTCETVNV

Radius of gyration: 18.89 Å; chains: 1; bounding box: 49×37×48 Å